Protein AF-A0A523I9T7-F1 (afdb_monomer)

Structure (mmCIF, N/CA/C/O backbone):
data_AF-A0A523I9T7-F1
#
_entry.id   AF-A0A523I9T7-F1
#
loop_
_atom_site.group_PDB
_atom_site.id
_atom_site.type_symbol
_atom_site.label_atom_id
_atom_site.label_alt_id
_atom_site.label_comp_id
_atom_site.label_asym_id
_atom_site.label_entity_id
_atom_site.label_seq_id
_atom_site.pdbx_PDB_ins_code
_atom_site.Cartn_x
_atom_site.Cartn_y
_atom_site.Cartn_z
_atom_site.occupancy
_atom_site.B_iso_or_equiv
_atom_site.auth_seq_id
_atom_site.auth_comp_id
_atom_site.auth_asym_id
_atom_site.auth_atom_id
_atom_site.pdbx_PDB_model_num
ATOM 1 N N . MET A 1 1 ? -16.812 8.645 29.467 1.00 47.16 1 MET A N 1
ATOM 2 C CA . MET A 1 1 ? -16.731 9.291 28.136 1.00 47.16 1 MET A CA 1
ATOM 3 C C . MET A 1 1 ? -15.313 9.585 27.583 1.00 47.16 1 MET A C 1
ATOM 5 O O . MET A 1 1 ? -15.260 10.213 26.535 1.00 47.16 1 MET A O 1
ATOM 9 N N . PRO A 1 2 ? -14.167 9.128 28.144 1.00 60.56 2 PRO A N 1
ATOM 10 C CA . PRO A 1 2 ? -12.878 9.244 27.435 1.00 60.56 2 PRO A CA 1
ATOM 11 C C . PRO A 1 2 ? -12.611 8.120 26.407 1.00 60.56 2 PRO A C 1
ATOM 13 O O . PRO A 1 2 ? -11.747 8.284 25.553 1.00 60.56 2 PRO A O 1
ATOM 16 N N . GLU A 1 3 ? -13.354 7.007 26.445 1.00 81.25 3 GLU A N 1
ATOM 17 C CA . GLU A 1 3 ? -13.041 5.805 25.648 1.00 81.25 3 GLU A CA 1
ATOM 18 C C . GLU A 1 3 ? -13.400 5.894 24.153 1.00 81.25 3 GLU A C 1
ATOM 20 O O . GLU A 1 3 ? -12.738 5.270 23.324 1.00 81.25 3 GLU A O 1
ATOM 25 N N . CYS A 1 4 ? -14.378 6.721 23.767 1.00 91.81 4 CYS A N 1
ATOM 26 C CA . CYS A 1 4 ? -14.765 6.864 22.356 1.00 91.81 4 CYS A CA 1
ATOM 27 C C . CYS A 1 4 ? -13.641 7.478 21.507 1.00 91.81 4 CYS A C 1
ATOM 29 O O . CYS A 1 4 ? -13.496 7.162 20.328 1.00 91.81 4 CYS A O 1
ATOM 31 N N . LYS A 1 5 ? -12.807 8.338 22.106 1.00 90.12 5 LYS A N 1
ATOM 32 C CA . LYS A 1 5 ? -11.667 8.939 21.407 1.00 90.12 5 LYS A CA 1
ATOM 33 C C . LYS A 1 5 ? -10.583 7.899 21.118 1.00 90.12 5 LYS A C 1
ATOM 35 O O . LYS A 1 5 ? -10.104 7.821 19.993 1.00 90.12 5 LYS A O 1
ATOM 40 N N . SER A 1 6 ? -10.251 7.059 22.101 1.00 89.56 6 SER A N 1
ATOM 41 C CA . SER A 1 6 ? -9.318 5.942 21.892 1.00 89.56 6 SER A CA 1
ATOM 42 C C . SER A 1 6 ? -9.856 4.916 20.894 1.00 89.56 6 SER A C 1
ATOM 44 O O . SER A 1 6 ? -9.086 4.348 20.121 1.00 89.56 6 SER A O 1
ATOM 46 N N . PHE A 1 7 ? -11.175 4.705 20.857 1.00 92.19 7 PHE A N 1
ATOM 47 C CA . PHE A 1 7 ? -11.809 3.862 19.846 1.00 92.19 7 PHE A CA 1
ATOM 48 C C . PHE A 1 7 ? -11.610 4.429 18.431 1.00 92.19 7 PHE A C 1
ATOM 50 O O . PHE A 1 7 ? -11.165 3.706 17.546 1.00 92.19 7 PHE A O 1
ATOM 57 N N . GLN A 1 8 ? -11.846 5.729 18.214 1.00 90.81 8 GLN A N 1
ATOM 58 C CA . GLN A 1 8 ? -11.655 6.366 16.900 1.00 90.81 8 GLN A CA 1
ATOM 59 C C . GLN A 1 8 ? -10.214 6.277 16.376 1.00 90.81 8 GLN A C 1
ATOM 61 O O . GLN A 1 8 ? -10.007 6.191 15.168 1.00 90.81 8 GLN A O 1
ATOM 66 N N . GLU A 1 9 ? -9.221 6.276 17.264 1.00 92.06 9 GLU A N 1
ATOM 67 C CA . GLU A 1 9 ? -7.812 6.122 16.885 1.00 92.06 9 GLU A CA 1
ATOM 68 C C . GLU A 1 9 ? -7.460 4.670 16.518 1.00 92.06 9 GLU A C 1
ATOM 70 O O . GLU A 1 9 ? -6.598 4.443 15.674 1.00 92.06 9 GLU A O 1
ATOM 75 N N . THR A 1 10 ? -8.141 3.684 17.111 1.00 94.00 10 THR A N 1
ATOM 76 C CA . THR A 1 10 ? -7.811 2.251 16.975 1.00 94.00 10 THR A CA 1
ATOM 77 C C . THR A 1 10 ? -8.741 1.476 16.038 1.00 94.00 10 THR A C 1
ATOM 79 O O . THR A 1 10 ? -8.441 0.337 15.673 1.00 94.00 10 THR A O 1
ATOM 82 N N . ILE A 1 11 ? -9.856 2.073 15.607 1.00 94.06 11 ILE A N 1
ATOM 83 C CA . ILE A 1 11 ? -10.878 1.397 14.801 1.00 94.06 11 ILE A CA 1
ATOM 84 C C . ILE A 1 11 ? -10.359 0.948 13.432 1.00 94.06 11 ILE A C 1
ATOM 86 O O . ILE A 1 11 ? -10.658 -0.161 13.005 1.00 94.06 11 ILE A O 1
ATOM 90 N N . PHE A 1 12 ? -9.538 1.749 12.750 1.00 94.88 12 PHE A N 1
ATOM 91 C CA . PHE A 1 12 ? -8.997 1.367 11.440 1.00 94.88 12 PHE A CA 1
ATOM 92 C C . PHE A 1 12 ? -8.039 0.177 11.554 1.00 94.88 12 PHE A C 1
ATOM 94 O O . PHE A 1 12 ? -8.189 -0.810 10.834 1.00 94.88 12 PHE A O 1
ATOM 101 N N . ASP A 1 13 ? -7.154 0.201 12.549 1.00 95.75 13 ASP A N 1
ATOM 102 C CA . ASP A 1 13 ? -6.252 -0.912 12.845 1.00 95.75 13 ASP A CA 1
ATOM 103 C C . ASP A 1 13 ? -7.018 -2.182 13.262 1.00 95.75 13 ASP A C 1
ATOM 105 O O . ASP A 1 13 ? -6.603 -3.302 12.946 1.00 95.75 13 ASP A O 1
ATOM 109 N N . TYR A 1 14 ? -8.158 -2.038 13.950 1.00 95.81 14 TYR A N 1
ATOM 110 C CA . TYR A 1 14 ? -9.067 -3.148 14.245 1.00 95.81 14 TYR A CA 1
ATOM 111 C C . TYR A 1 14 ? -9.666 -3.747 12.963 1.00 95.81 14 TYR A C 1
ATOM 113 O O . TYR A 1 14 ? -9.630 -4.966 12.775 1.00 95.81 14 TYR A O 1
ATOM 121 N N . ILE A 1 15 ? -10.167 -2.900 12.062 1.00 94.88 15 ILE A N 1
ATOM 122 C CA . ILE A 1 15 ? -10.808 -3.286 10.792 1.00 94.88 15 ILE A CA 1
ATOM 123 C C . ILE A 1 15 ? -9.831 -3.986 9.837 1.00 94.88 15 ILE A C 1
ATOM 125 O O . ILE A 1 15 ? -10.224 -4.926 9.126 1.00 94.88 15 ILE A O 1
ATOM 129 N N . ASP A 1 16 ? -8.574 -3.549 9.841 1.00 94.94 16 ASP A N 1
ATOM 130 C CA . ASP A 1 16 ? -7.484 -4.133 9.056 1.00 94.94 16 ASP A CA 1
ATOM 131 C C . ASP A 1 16 ? -6.843 -5.356 9.738 1.00 94.94 16 ASP A C 1
ATOM 133 O O . ASP A 1 16 ? -6.044 -6.068 9.128 1.00 94.94 16 ASP A O 1
ATOM 137 N N . GLY A 1 17 ? -7.232 -5.658 10.982 1.00 95.12 17 GLY A N 1
ATOM 138 C CA . GLY A 1 17 ? -6.745 -6.812 11.740 1.00 95.12 17 GLY A CA 1
ATOM 139 C C . GLY A 1 17 ? -5.330 -6.647 12.303 1.00 95.12 17 GLY A C 1
ATOM 140 O O . GLY A 1 17 ? -4.723 -7.643 12.706 1.00 95.12 17 GLY A O 1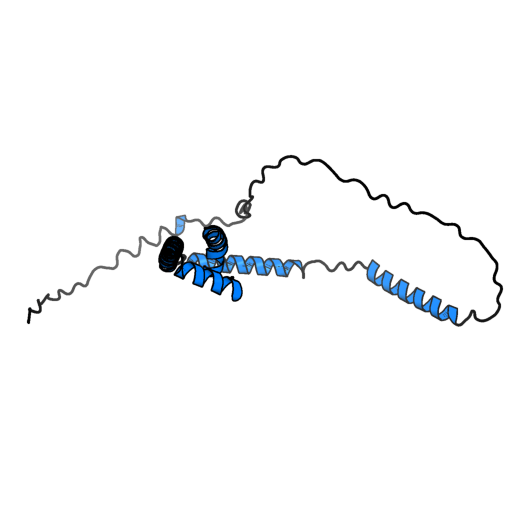
ATOM 141 N N . LEU A 1 18 ? -4.823 -5.414 12.355 1.00 96.50 18 LEU A N 1
ATOM 142 C CA . LEU A 1 18 ? -3.486 -5.046 12.833 1.00 96.50 18 LEU A CA 1
ATOM 143 C C . LEU A 1 18 ? -3.409 -4.932 14.365 1.00 96.50 18 LEU A C 1
ATOM 145 O O . LEU A 1 18 ? -2.320 -4.981 14.935 1.00 96.50 18 LEU A O 1
ATOM 149 N N . LEU A 1 19 ? -4.556 -4.834 15.046 1.00 94.81 19 LEU A N 1
ATOM 150 C CA . LEU A 1 19 ? -4.609 -4.719 16.505 1.00 94.81 19 LEU A CA 1
ATOM 151 C C . LEU A 1 19 ? -4.182 -6.024 17.219 1.00 94.81 19 LEU A C 1
ATOM 153 O O . LEU A 1 19 ? -4.687 -7.106 16.867 1.00 94.81 19 LEU A O 1
ATOM 157 N N . PRO A 1 20 ? -3.335 -5.947 18.271 1.00 94.56 20 PRO A N 1
ATOM 158 C CA . PRO A 1 20 ? -3.003 -7.090 19.119 1.00 94.56 20 PRO A CA 1
ATOM 159 C C . PRO A 1 20 ? -4.233 -7.610 19.876 1.00 94.56 20 PRO A C 1
ATOM 161 O O . PRO A 1 20 ? -5.206 -6.892 20.103 1.00 94.56 20 PRO A O 1
ATOM 164 N N . THR A 1 21 ? -4.191 -8.874 20.299 1.00 92.00 21 THR A N 1
ATOM 165 C CA . THR A 1 21 ? -5.347 -9.586 20.879 1.00 92.00 21 THR A CA 1
ATOM 166 C C . THR A 1 21 ? -5.939 -8.923 22.123 1.00 92.00 21 THR A C 1
ATOM 168 O O . THR A 1 21 ? -7.150 -8.993 22.303 1.00 92.00 21 THR A O 1
ATOM 171 N N . GLY A 1 22 ? -5.117 -8.282 22.963 1.00 90.31 22 GLY A N 1
ATOM 172 C CA . GLY A 1 22 ? -5.576 -7.529 24.137 1.00 90.31 22 GLY A CA 1
ATOM 173 C C . GLY A 1 22 ? -6.437 -6.331 23.741 1.00 90.31 22 GLY A C 1
ATOM 174 O O . GLY A 1 22 ? -7.627 -6.316 24.028 1.00 90.31 22 GLY A O 1
ATOM 175 N N . ALA A 1 23 ? -5.865 -5.411 22.961 1.00 90.31 23 ALA A N 1
ATOM 176 C CA . ALA A 1 23 ? -6.560 -4.219 22.473 1.00 90.31 23 ALA A CA 1
ATOM 177 C C . ALA A 1 23 ? -7.818 -4.559 21.656 1.00 90.31 23 ALA A C 1
ATOM 179 O O . ALA A 1 23 ? -8.810 -3.837 21.680 1.00 90.31 23 ALA A O 1
ATOM 180 N N . ARG A 1 24 ? -7.810 -5.697 20.950 1.00 93.44 24 ARG A N 1
ATOM 181 C CA . ARG A 1 24 ? -8.969 -6.171 20.187 1.00 93.44 24 ARG A CA 1
ATOM 182 C C . ARG A 1 24 ? -10.176 -6.463 21.086 1.00 93.44 24 ARG A C 1
ATOM 184 O O . ARG A 1 24 ? -11.299 -6.181 20.684 1.00 93.44 24 ARG A O 1
ATOM 191 N N . LYS A 1 25 ? -9.956 -7.008 22.288 1.00 93.38 25 LYS A N 1
ATOM 192 C CA . LYS A 1 25 ? -11.033 -7.255 23.262 1.00 93.38 25 LYS A CA 1
ATOM 193 C C . LYS A 1 25 ? -11.613 -5.952 23.797 1.00 93.38 25 LYS A C 1
ATOM 195 O O . LYS A 1 25 ? -12.826 -5.867 23.939 1.00 93.38 25 LYS A O 1
ATOM 200 N N . ASP A 1 26 ? -10.765 -4.958 24.039 1.00 92.38 26 ASP A N 1
ATOM 201 C CA . ASP A 1 26 ? -11.198 -3.649 24.532 1.00 92.38 26 ASP A CA 1
ATOM 202 C C . ASP A 1 26 ? -12.095 -2.946 23.502 1.00 92.38 26 ASP A C 1
ATOM 204 O O . ASP A 1 26 ? -13.154 -2.433 23.852 1.00 92.38 26 ASP A O 1
ATOM 208 N N . VAL A 1 27 ? -11.735 -3.016 22.213 1.00 93.94 27 VAL A N 1
ATOM 209 C CA . VAL A 1 27 ? -12.566 -2.494 21.113 1.00 93.94 27 VAL A CA 1
ATOM 210 C C . VAL A 1 27 ? -13.906 -3.227 21.015 1.00 93.94 27 VAL A C 1
ATOM 212 O O . VAL A 1 27 ? -14.939 -2.576 20.900 1.00 93.94 27 VAL A O 1
ATOM 215 N N . VAL A 1 28 ? -13.915 -4.564 21.085 1.00 93.81 28 VAL A N 1
ATOM 216 C CA . VAL A 1 28 ? -15.163 -5.354 21.041 1.00 93.81 28 VAL A CA 1
ATOM 217 C C . VAL A 1 28 ? -16.074 -5.004 22.213 1.00 93.81 28 VAL A C 1
ATOM 219 O O . VAL A 1 28 ? -17.255 -4.745 22.010 1.00 93.81 28 VAL A O 1
ATOM 222 N N . LYS A 1 29 ? -15.518 -4.922 23.423 1.00 93.69 29 LYS A N 1
ATOM 223 C CA . LYS A 1 29 ? -16.270 -4.521 24.612 1.00 93.69 29 LYS A CA 1
ATOM 224 C C . LYS A 1 29 ? -16.856 -3.113 24.454 1.00 93.69 29 LYS A C 1
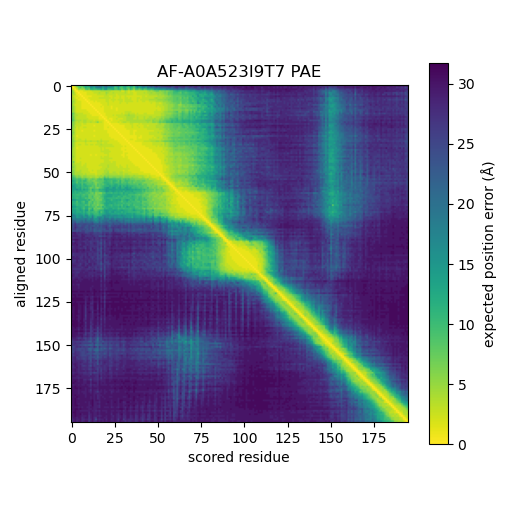ATOM 226 O O . LYS A 1 29 ? -18.019 -2.894 24.769 1.00 93.69 29 LYS A O 1
ATOM 231 N N . HIS A 1 30 ? -16.083 -2.173 23.912 1.00 93.75 30 HIS A N 1
ATOM 232 C CA . HIS A 1 30 ? -16.567 -0.816 23.667 1.00 93.75 30 HIS A CA 1
ATOM 233 C C . HIS A 1 30 ? -17.705 -0.768 22.634 1.00 93.75 30 HIS A C 1
ATOM 235 O O . HIS A 1 30 ? -18.649 -0.004 22.808 1.00 93.75 30 HIS A O 1
ATOM 241 N N . LEU A 1 31 ? -17.643 -1.594 21.583 1.00 94.38 31 LEU A N 1
ATOM 242 C CA . LEU A 1 31 ? -18.719 -1.718 20.591 1.00 94.38 31 LEU A CA 1
ATOM 243 C C . LEU A 1 31 ? -20.023 -2.254 21.204 1.00 94.38 31 LEU A C 1
ATOM 245 O O . LEU A 1 31 ? -21.098 -1.841 20.782 1.00 94.38 31 LEU A O 1
ATOM 249 N N . GLU A 1 32 ? -19.939 -3.139 22.201 1.00 94.44 32 GLU A N 1
ATOM 250 C CA . GLU A 1 32 ? -21.111 -3.656 22.926 1.00 94.44 32 GLU A CA 1
ATOM 251 C C . GLU A 1 32 ? -21.715 -2.618 23.888 1.00 94.44 32 GLU A C 1
ATOM 253 O O . GLU A 1 32 ? -22.927 -2.599 24.102 1.00 94.44 32 GLU A O 1
ATOM 258 N N . GLU A 1 33 ? -20.884 -1.748 24.468 1.00 94.44 33 GLU A N 1
ATOM 259 C CA . GLU A 1 33 ? -21.301 -0.764 25.477 1.00 94.44 33 GLU A CA 1
ATOM 260 C C . GLU A 1 33 ? -21.712 0.597 24.882 1.00 94.44 33 GLU A C 1
ATOM 262 O O . GLU A 1 33 ? -22.502 1.320 25.495 1.00 94.44 33 GLU A O 1
ATOM 267 N N . CYS A 1 34 ? -21.189 0.971 23.708 1.00 95.38 34 CYS A N 1
ATOM 268 C CA . CYS A 1 34 ? -21.385 2.290 23.105 1.00 95.38 34 CYS A CA 1
ATOM 269 C C . CYS A 1 34 ? -22.103 2.211 21.740 1.00 95.38 34 CYS A C 1
ATOM 271 O O . CYS A 1 34 ? -21.461 1.912 20.727 1.00 95.38 34 CYS A O 1
ATOM 273 N N . PRO A 1 35 ? -23.407 2.554 21.670 1.00 94.56 35 PRO A N 1
ATOM 274 C CA . PRO A 1 35 ? -24.174 2.482 20.424 1.00 94.56 35 PRO A CA 1
ATOM 275 C C . PRO A 1 35 ? -23.647 3.438 19.343 1.00 94.56 35 PRO A C 1
ATOM 277 O O . PRO A 1 35 ? -23.567 3.047 18.183 1.00 94.56 35 PRO A O 1
ATOM 280 N N . ASP A 1 36 ? -23.197 4.639 19.718 1.00 94.19 36 ASP A N 1
ATOM 281 C CA . ASP A 1 36 ? -22.650 5.625 18.773 1.00 94.19 36 ASP A CA 1
ATOM 282 C C . ASP A 1 36 ? -21.399 5.087 18.052 1.00 94.19 36 ASP A C 1
ATOM 284 O O . ASP A 1 36 ? -21.214 5.273 16.850 1.00 94.19 36 ASP A O 1
ATOM 288 N N . CYS A 1 37 ? -20.525 4.383 18.780 1.00 95.19 37 CYS A N 1
ATOM 289 C CA . CYS A 1 37 ? -19.324 3.782 18.197 1.00 95.19 37 CYS A CA 1
ATOM 290 C C . CYS A 1 37 ? -19.652 2.542 17.354 1.00 95.19 37 CYS A C 1
ATOM 292 O O . CYS A 1 37 ? -18.984 2.305 16.342 1.00 95.19 37 CYS A O 1
ATOM 294 N N . SER A 1 38 ? -20.696 1.795 17.724 1.00 95.31 38 SER A N 1
ATOM 295 C CA . SER A 1 38 ? -21.232 0.701 16.907 1.00 95.31 38 SER A CA 1
ATOM 296 C C . SER A 1 38 ? -21.751 1.210 15.560 1.00 95.31 38 SER A C 1
ATOM 298 O O . SER A 1 38 ? -21.388 0.663 14.519 1.00 95.31 38 SER A O 1
ATOM 300 N N . GLU A 1 39 ? -22.505 2.312 15.548 1.00 96.12 39 GLU A N 1
ATOM 301 C CA . GLU A 1 39 ? -22.999 2.935 14.313 1.00 96.12 39 GLU A CA 1
ATOM 302 C C . GLU A 1 39 ? -21.845 3.388 13.400 1.00 96.12 39 GLU A C 1
ATOM 304 O O . GLU A 1 39 ? -21.851 3.140 12.192 1.00 96.12 39 GLU A O 1
ATOM 309 N N . ILE A 1 40 ? -20.800 4.005 13.966 1.00 94.62 40 ILE A N 1
ATOM 310 C CA . ILE A 1 40 ? -19.599 4.385 13.204 1.00 94.62 40 ILE A CA 1
ATOM 311 C C . ILE A 1 40 ? -18.943 3.150 12.573 1.00 94.62 40 ILE A C 1
ATOM 313 O O . ILE A 1 40 ? -18.579 3.178 11.396 1.00 94.62 40 ILE A O 1
ATOM 317 N N . TYR A 1 41 ? -18.799 2.062 13.330 1.00 96.25 41 TYR A N 1
ATOM 318 C CA . TYR A 1 41 ? -18.217 0.820 12.826 1.00 96.25 41 TYR A CA 1
ATOM 319 C C . TYR A 1 41 ? -19.036 0.216 11.676 1.00 96.25 41 TYR A C 1
ATOM 321 O O . TYR A 1 41 ? -18.461 -0.160 10.648 1.00 96.25 41 TYR A O 1
ATOM 329 N N . GLU A 1 42 ? -20.361 0.167 11.809 1.00 96.81 42 GLU A N 1
ATOM 330 C CA . GLU A 1 42 ? -21.257 -0.324 10.758 1.00 96.81 42 GLU A CA 1
ATOM 331 C C . GLU A 1 42 ? -21.154 0.520 9.483 1.00 96.81 42 GLU A C 1
ATOM 333 O O . GLU A 1 42 ? -20.994 -0.035 8.390 1.00 96.81 42 GLU A O 1
ATOM 338 N N . ASN A 1 43 ? -21.130 1.849 9.616 1.00 96.12 43 ASN A N 1
ATOM 339 C CA . ASN A 1 43 ? -20.946 2.770 8.494 1.00 96.12 43 ASN A CA 1
ATOM 340 C C . ASN A 1 43 ? -19.619 2.519 7.757 1.00 96.12 43 ASN A C 1
ATOM 342 O O . ASN A 1 43 ? -19.585 2.440 6.524 1.00 96.12 43 ASN A O 1
ATOM 346 N N . VAL A 1 44 ? -18.515 2.338 8.489 1.00 95.75 44 VAL A N 1
ATOM 347 C CA . VAL A 1 44 ? -17.211 2.035 7.874 1.00 95.75 44 VAL A CA 1
ATOM 348 C C . VAL A 1 44 ? -17.237 0.671 7.176 1.00 95.75 44 VAL A C 1
ATOM 350 O O . VAL A 1 44 ? -16.7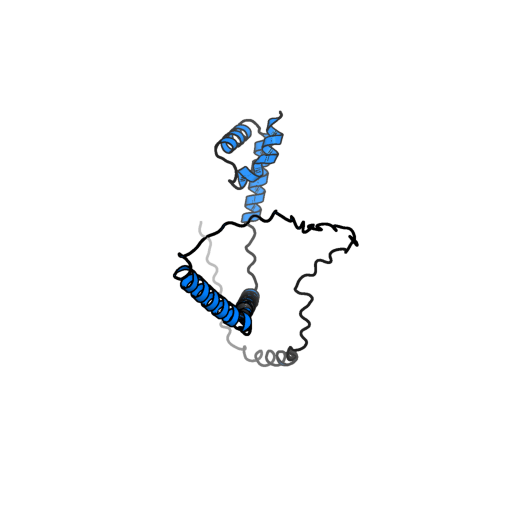12 0.537 6.065 1.00 95.75 44 VAL A O 1
ATOM 353 N N . MET A 1 45 ? -17.880 -0.339 7.768 1.00 96.44 45 MET A N 1
ATOM 354 C CA . MET A 1 45 ? -18.033 -1.654 7.136 1.00 96.44 45 MET A CA 1
ATOM 355 C C . MET A 1 45 ? -18.887 -1.606 5.871 1.00 96.44 45 MET A C 1
ATOM 357 O O . MET A 1 45 ? -18.548 -2.265 4.884 1.00 96.44 45 MET A O 1
ATOM 361 N N . GLN A 1 46 ? -19.939 -0.790 5.857 1.00 96.88 46 GLN A N 1
ATOM 362 C CA . GLN A 1 46 ? -20.765 -0.570 4.675 1.00 96.88 46 GLN A CA 1
ATOM 363 C C . GLN A 1 46 ? -19.950 0.055 3.539 1.00 96.88 46 GLN A C 1
ATOM 365 O O . GLN A 1 46 ? -19.972 -0.460 2.417 1.00 96.88 46 GLN A O 1
ATOM 370 N N . VAL A 1 47 ? -19.173 1.104 3.825 1.00 96.31 47 VAL A N 1
ATOM 371 C CA . VAL A 1 47 ? -18.273 1.722 2.835 1.00 96.31 47 VAL A CA 1
ATOM 372 C C . VAL A 1 47 ? -17.256 0.700 2.325 1.00 96.31 47 VAL A C 1
ATOM 374 O O . VAL A 1 47 ? -17.065 0.562 1.116 1.00 96.31 47 VAL A O 1
ATOM 377 N N . ARG A 1 48 ? -16.641 -0.084 3.217 1.00 95.44 48 ARG A N 1
ATOM 378 C CA . ARG A 1 48 ? -15.693 -1.143 2.836 1.00 95.44 48 ARG A CA 1
ATOM 379 C C . ARG A 1 48 ? -16.332 -2.170 1.903 1.00 95.44 48 ARG A C 1
ATOM 381 O O . ARG A 1 48 ? -15.701 -2.598 0.935 1.00 95.44 48 ARG A O 1
ATOM 388 N N . TRP A 1 49 ? -17.566 -2.574 2.184 1.00 95.69 49 TRP A N 1
ATOM 389 C CA . TRP A 1 49 ? -18.308 -3.515 1.352 1.00 95.69 49 TRP A CA 1
ATOM 390 C C . TRP A 1 49 ? -18.621 -2.927 -0.029 1.00 95.69 49 TRP A C 1
ATOM 392 O O . TRP A 1 49 ? -18.379 -3.583 -1.042 1.00 95.69 49 TRP A O 1
ATOM 402 N N . GLN A 1 50 ? -19.058 -1.666 -0.089 1.00 96.06 50 GLN A N 1
ATOM 403 C CA . GLN A 1 50 ? -19.291 -0.956 -1.351 1.00 96.06 50 GLN A CA 1
ATOM 404 C C . GLN A 1 50 ? -18.013 -0.854 -2.192 1.00 96.06 50 GLN A C 1
ATOM 406 O O . GLN A 1 50 ? -18.041 -1.132 -3.390 1.00 96.06 50 GLN A O 1
ATOM 411 N N . LEU A 1 51 ? -16.880 -0.527 -1.564 1.00 94.31 51 LEU A N 1
ATOM 412 C CA . LEU A 1 51 ? -15.581 -0.456 -2.239 1.00 94.31 51 LEU A CA 1
ATOM 413 C C . LEU A 1 51 ? -15.099 -1.828 -2.727 1.00 94.31 51 LEU A C 1
ATOM 415 O O . LEU A 1 51 ? -14.509 -1.921 -3.801 1.00 94.31 51 LEU A O 1
ATOM 419 N N . ARG A 1 52 ? -15.365 -2.903 -1.976 1.00 92.88 52 ARG A N 1
ATOM 420 C CA . ARG A 1 52 ? -15.038 -4.276 -2.398 1.00 92.88 52 ARG A CA 1
ATOM 421 C C . ARG A 1 52 ? -15.866 -4.754 -3.584 1.00 92.88 52 ARG A C 1
ATOM 423 O O . ARG A 1 52 ? -15.362 -5.533 -4.387 1.00 92.88 52 ARG A O 1
ATOM 430 N N . ASN A 1 53 ? -17.104 -4.287 -3.689 1.00 93.88 53 ASN A N 1
ATOM 431 C CA . ASN A 1 53 ? -18.010 -4.642 -4.777 1.00 93.88 53 ASN A CA 1
ATOM 432 C C . ASN A 1 53 ? -17.845 -3.753 -6.012 1.00 93.88 53 ASN A C 1
ATOM 434 O O . ASN A 1 53 ? -18.587 -3.904 -6.984 1.00 93.88 53 ASN A O 1
ATOM 438 N N . LEU A 1 54 ? -16.887 -2.827 -5.998 1.00 94.19 54 LEU A N 1
ATOM 439 C CA . LEU A 1 54 ? -16.598 -2.023 -7.168 1.00 94.19 54 LEU A CA 1
ATOM 440 C C . LEU A 1 54 ? -16.067 -2.928 -8.286 1.00 94.19 54 LEU A C 1
ATOM 442 O O . LEU A 1 54 ? -15.175 -3.752 -8.073 1.00 94.19 54 LEU A O 1
ATOM 446 N N . ASN A 1 55 ? -16.634 -2.780 -9.485 1.00 88.69 55 ASN A N 1
ATOM 447 C CA . ASN A 1 55 ? -16.252 -3.595 -10.632 1.00 88.69 55 ASN A CA 1
ATOM 448 C C . ASN A 1 55 ? -14.742 -3.511 -10.863 1.00 88.69 55 ASN A C 1
ATOM 450 O O . ASN A 1 55 ? -14.180 -2.424 -11.010 1.00 88.69 55 ASN A O 1
ATOM 454 N N . SER A 1 56 ? -14.094 -4.675 -10.935 1.00 85.62 56 SER A N 1
ATOM 455 C CA . SER A 1 56 ? -12.690 -4.754 -11.316 1.00 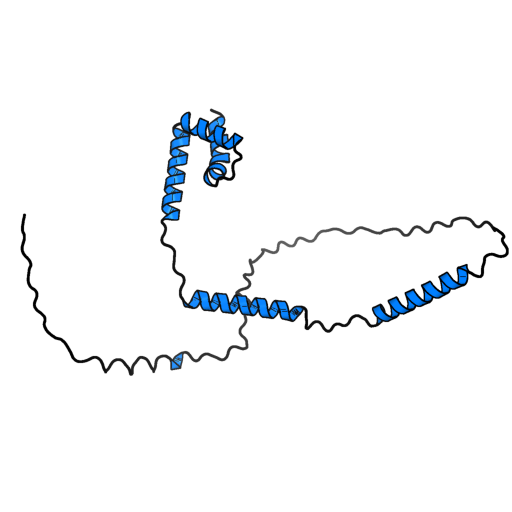85.62 56 SER A CA 1
ATOM 456 C C . SER A 1 56 ? -12.535 -4.176 -12.721 1.00 85.62 56 SER A C 1
ATOM 458 O O . SER A 1 56 ? -13.072 -4.710 -13.696 1.00 85.62 56 SER A O 1
ATOM 460 N N . ILE A 1 57 ? -11.830 -3.050 -12.819 1.00 87.62 57 ILE A N 1
ATOM 461 C CA . ILE A 1 57 ? -11.540 -2.410 -14.097 1.00 87.62 57 ILE A CA 1
ATOM 462 C C . ILE A 1 57 ? -10.578 -3.327 -14.847 1.00 87.62 57 ILE A C 1
ATOM 464 O O . ILE A 1 57 ? -9.406 -3.457 -14.489 1.00 87.62 57 ILE A O 1
ATOM 468 N N . LYS A 1 58 ? -11.079 -3.975 -15.901 1.00 87.56 58 LYS A N 1
ATOM 469 C CA . LYS A 1 58 ? -10.227 -4.714 -16.829 1.00 87.56 58 LYS A CA 1
ATOM 470 C C . LYS A 1 58 ? -9.392 -3.708 -17.611 1.00 87.56 58 LYS A C 1
ATOM 472 O O . LYS A 1 58 ? -9.927 -2.846 -18.303 1.00 87.56 58 LYS A O 1
ATOM 477 N N . VAL A 1 59 ? -8.076 -3.822 -17.488 1.00 88.69 59 VAL A N 1
ATOM 478 C CA . VAL A 1 59 ? -7.139 -3.085 -18.338 1.00 88.69 59 VAL A CA 1
ATOM 479 C C . VAL A 1 59 ? -7.288 -3.532 -19.796 1.00 88.69 59 VAL A C 1
ATOM 481 O O . VAL A 1 59 ? -7.673 -4.670 -20.068 1.00 88.69 59 VAL A O 1
ATOM 484 N N . SER A 1 60 ? -6.975 -2.634 -20.735 1.00 90.56 60 SER A N 1
ATOM 485 C CA . SER A 1 60 ? -6.874 -2.979 -22.160 1.00 90.56 60 SER A CA 1
ATOM 486 C C . SER A 1 60 ? -5.896 -4.153 -22.359 1.00 90.56 60 SER A C 1
ATOM 488 O O . SER A 1 60 ? -4.861 -4.184 -21.683 1.00 90.56 60 SER A O 1
ATOM 490 N N . PRO A 1 61 ? -6.163 -5.090 -23.291 1.00 83.62 61 PRO A N 1
ATOM 491 C CA . PRO A 1 61 ? -5.232 -6.180 -23.605 1.00 83.62 61 PRO A CA 1
ATOM 492 C C . PRO A 1 61 ? -3.842 -5.669 -24.030 1.00 83.62 61 PRO A C 1
ATOM 494 O O . PRO A 1 61 ? -2.825 -6.316 -23.770 1.00 83.62 61 PRO A O 1
ATOM 497 N N . ASP A 1 62 ? -3.773 -4.465 -24.600 1.00 91.81 62 ASP A N 1
ATOM 498 C CA . ASP A 1 62 ? -2.512 -3.855 -25.022 1.00 91.81 62 ASP A CA 1
ATOM 499 C C . ASP A 1 62 ? -1.685 -3.357 -23.834 1.00 91.81 62 ASP A C 1
ATOM 501 O O . ASP A 1 62 ? -0.453 -3.370 -23.884 1.00 91.81 62 ASP A O 1
ATOM 505 N N . PHE A 1 63 ? -2.334 -2.965 -22.732 1.00 93.56 63 PHE A N 1
ATOM 506 C CA . PHE A 1 63 ? -1.644 -2.449 -21.549 1.00 93.56 63 PHE A CA 1
ATOM 507 C C . PHE A 1 63 ? -0.715 -3.500 -20.944 1.00 93.56 63 PHE A C 1
ATOM 509 O O . PHE A 1 63 ? 0.431 -3.197 -20.613 1.00 93.56 63 PHE A O 1
ATOM 516 N N . GLU A 1 64 ? -1.178 -4.747 -20.842 1.00 91.00 64 GLU A N 1
ATOM 517 C CA . GLU A 1 64 ? -0.364 -5.833 -20.301 1.00 91.00 64 GLU A CA 1
ATOM 518 C C . GLU A 1 64 ? 0.862 -6.104 -21.186 1.00 91.00 64 GLU A C 1
ATOM 520 O O . GLU A 1 64 ? 1.969 -6.315 -20.683 1.00 91.00 64 GLU A O 1
ATOM 525 N N . THR A 1 65 ? 0.690 -6.023 -22.506 1.00 92.44 65 THR A N 1
ATOM 526 C CA . THR A 1 65 ? 1.772 -6.192 -23.483 1.00 92.44 65 THR A CA 1
ATOM 527 C C . THR A 1 65 ? 2.803 -5.070 -23.381 1.00 92.44 65 THR A C 1
ATOM 529 O O . THR A 1 65 ? 4.008 -5.342 -23.321 1.00 92.44 65 THR A O 1
ATOM 532 N N . VAL A 1 66 ? 2.356 -3.815 -23.292 1.00 94.75 66 VAL A N 1
ATOM 533 C CA . VAL A 1 66 ? 3.235 -2.649 -23.109 1.00 94.75 66 VAL A CA 1
ATOM 534 C C . VAL A 1 66 ? 3.979 -2.740 -21.774 1.00 94.75 66 VAL A C 1
ATOM 536 O O . VAL A 1 66 ? 5.196 -2.541 -21.727 1.00 94.75 66 VAL A O 1
ATOM 539 N N . LEU A 1 67 ? 3.278 -3.106 -20.698 1.00 94.75 67 LEU A N 1
ATOM 540 C CA . LEU A 1 67 ? 3.854 -3.241 -19.362 1.00 94.75 67 LEU A CA 1
ATOM 541 C C . LEU A 1 67 ? 4.915 -4.347 -19.315 1.00 94.75 67 LEU A C 1
ATOM 543 O O . LEU A 1 67 ? 6.036 -4.103 -18.863 1.00 94.75 67 LEU A O 1
ATOM 547 N N . ARG A 1 68 ? 4.600 -5.545 -19.824 1.00 92.38 68 ARG A N 1
ATOM 548 C CA . ARG A 1 68 ? 5.547 -6.671 -19.885 1.00 92.38 68 ARG A CA 1
ATOM 549 C C . ARG A 1 68 ? 6.772 -6.326 -20.723 1.00 92.38 68 ARG A C 1
ATOM 551 O O . ARG A 1 68 ? 7.897 -6.569 -20.281 1.00 92.38 68 ARG A O 1
ATOM 558 N N . THR A 1 69 ? 6.565 -5.714 -21.889 1.00 93.81 69 THR A N 1
ATOM 559 C CA . THR A 1 69 ? 7.655 -5.266 -22.765 1.00 93.81 69 THR A CA 1
ATOM 560 C C . THR A 1 69 ? 8.575 -4.301 -22.019 1.00 93.81 69 THR A C 1
ATOM 562 O O . THR A 1 69 ? 9.786 -4.525 -21.969 1.00 93.81 69 THR A O 1
ATOM 565 N N . ARG A 1 70 ? 8.019 -3.292 -21.339 1.00 92.50 70 ARG A N 1
ATOM 566 C CA . ARG A 1 70 ? 8.808 -2.320 -20.569 1.00 92.50 70 ARG A CA 1
ATOM 567 C C . ARG A 1 70 ? 9.580 -2.963 -19.412 1.00 92.50 70 ARG A C 1
ATOM 569 O O . ARG A 1 70 ? 10.784 -2.731 -19.307 1.00 92.50 70 ARG A O 1
ATOM 576 N N . ILE A 1 71 ? 8.935 -3.805 -18.601 1.00 94.06 71 ILE A N 1
ATOM 577 C CA . ILE A 1 71 ? 9.591 -4.518 -17.488 1.00 94.06 71 ILE A CA 1
ATOM 578 C C . ILE A 1 71 ? 10.742 -5.393 -18.008 1.00 94.06 71 ILE A C 1
ATOM 580 O O . ILE A 1 71 ? 11.814 -5.446 -17.401 1.00 94.06 71 ILE A O 1
ATOM 584 N N . SER A 1 72 ? 10.542 -6.081 -19.137 1.00 92.75 72 SER A N 1
ATOM 585 C CA . SER A 1 72 ? 11.580 -6.925 -19.738 1.00 92.75 72 SER A CA 1
ATOM 586 C C . SER A 1 72 ? 12.777 -6.107 -20.231 1.00 92.75 72 SER A C 1
ATOM 588 O O . SER A 1 72 ? 13.925 -6.483 -19.983 1.00 92.75 72 SER A O 1
ATOM 590 N N . MET A 1 73 ? 12.518 -4.949 -20.845 1.00 89.50 73 MET A N 1
ATOM 591 C CA . MET A 1 73 ? 13.553 -4.056 -21.351 1.00 89.50 73 MET A CA 1
ATOM 592 C C . MET A 1 73 ? 14.395 -3.499 -20.202 1.00 89.50 73 MET A C 1
ATOM 594 O O . MET A 1 73 ? 15.620 -3.597 -20.242 1.00 89.50 73 MET A O 1
ATOM 598 N N . GLU A 1 74 ? 13.761 -3.018 -19.134 1.00 88.19 74 GLU A N 1
ATOM 599 C CA . GLU A 1 74 ? 14.456 -2.507 -17.949 1.00 88.19 74 GLU A CA 1
ATOM 600 C C . GLU A 1 74 ? 15.301 -3.590 -17.257 1.00 88.19 74 GLU A C 1
ATOM 602 O O . GLU A 1 74 ? 16.477 -3.367 -16.956 1.00 88.19 74 GLU A O 1
ATOM 607 N N . ARG A 1 75 ? 14.759 -4.809 -17.101 1.00 86.00 75 ARG A N 1
ATOM 608 C CA . ARG A 1 75 ? 15.514 -5.960 -16.570 1.00 86.00 75 ARG A CA 1
ATOM 609 C C . ARG A 1 75 ? 16.702 -6.351 -17.451 1.00 86.00 75 ARG A C 1
ATOM 611 O O . ARG A 1 75 ? 17.726 -6.795 -16.933 1.00 86.00 75 ARG A O 1
ATOM 618 N N . SER A 1 76 ? 16.577 -6.223 -18.772 1.00 83.25 76 SER A N 1
ATOM 619 C CA . SER A 1 76 ? 17.669 -6.537 -19.702 1.00 83.25 76 SER A CA 1
ATOM 620 C C . SER A 1 76 ? 18.799 -5.501 -19.634 1.00 83.25 76 SER A C 1
ATOM 622 O O . SER A 1 76 ? 19.978 -5.861 -19.662 1.00 83.25 76 SER A O 1
ATOM 624 N N . LEU A 1 77 ? 18.452 -4.222 -19.465 1.00 79.31 77 LEU A N 1
ATOM 625 C CA . LEU A 1 77 ? 19.411 -3.126 -19.353 1.00 79.31 77 LEU A CA 1
ATOM 626 C C . LEU A 1 77 ? 20.145 -3.155 -18.009 1.00 79.31 77 LEU A C 1
ATOM 628 O O . LEU A 1 77 ? 21.360 -2.947 -17.977 1.00 79.31 77 LEU A O 1
ATOM 632 N N . SER A 1 78 ? 19.454 -3.494 -16.916 1.00 74.50 78 SER A N 1
ATOM 633 C CA . SER A 1 78 ? 20.081 -3.586 -15.592 1.00 74.50 78 SER A CA 1
ATOM 634 C C . SER A 1 78 ? 21.121 -4.709 -15.507 1.00 74.50 78 SER A C 1
ATOM 636 O O . SER A 1 78 ? 22.185 -4.513 -14.919 1.00 74.50 78 SER A O 1
ATOM 638 N N . ARG A 1 79 ? 20.901 -5.853 -16.174 1.00 65.81 79 ARG A N 1
ATOM 639 C CA . ARG A 1 79 ? 21.911 -6.931 -16.252 1.00 65.81 79 ARG A CA 1
ATOM 640 C C . ARG A 1 79 ? 23.124 -6.556 -17.098 1.00 65.81 79 ARG A C 1
ATOM 642 O O . ARG A 1 79 ? 24.231 -7.015 -16.820 1.00 65.81 79 ARG A O 1
ATOM 649 N N . ARG A 1 80 ? 22.946 -5.705 -18.110 1.00 61.72 80 ARG A N 1
ATOM 650 C CA . ARG A 1 80 ? 24.037 -5.298 -19.007 1.00 61.72 80 ARG A CA 1
ATOM 651 C C . ARG A 1 80 ? 25.042 -4.353 -18.333 1.00 61.72 80 ARG A C 1
ATOM 653 O O . ARG A 1 80 ? 26.190 -4.293 -18.764 1.00 61.72 80 ARG A O 1
ATOM 660 N N . GLY A 1 81 ? 24.652 -3.679 -17.246 1.00 58.25 81 GLY A N 1
ATOM 661 C CA . GLY A 1 81 ? 25.510 -2.751 -16.497 1.00 58.25 81 GLY A CA 1
ATOM 662 C C . GLY A 1 81 ? 26.622 -3.400 -15.660 1.00 58.25 81 GLY A C 1
ATOM 663 O O . GLY A 1 81 ? 27.593 -2.720 -15.333 1.00 58.25 81 GLY A O 1
ATOM 664 N N . PHE A 1 82 ? 26.522 -4.696 -15.334 1.00 57.38 82 PHE A N 1
ATOM 665 C CA . PHE A 1 82 ? 27.527 -5.375 -14.501 1.00 57.38 82 PHE A CA 1
ATOM 666 C C . PHE A 1 82 ? 28.578 -6.144 -15.318 1.00 57.38 82 PHE A C 1
ATOM 668 O O . PHE A 1 82 ? 29.741 -6.162 -14.930 1.00 57.38 82 PHE A O 1
ATOM 675 N N . LEU A 1 83 ? 28.206 -6.717 -16.472 1.00 59.16 83 LEU A N 1
ATOM 676 C CA . LEU A 1 83 ? 29.126 -7.504 -17.314 1.00 59.16 83 LEU A CA 1
ATOM 677 C C . LEU A 1 83 ? 29.892 -6.683 -18.36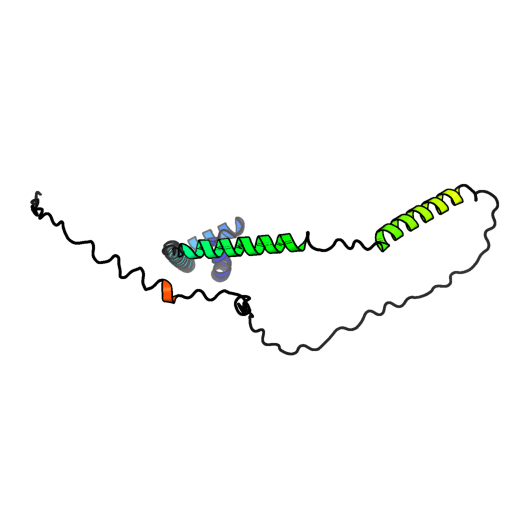6 1.00 59.16 83 LEU A C 1
ATOM 679 O O . LEU A 1 83 ? 30.960 -7.108 -18.790 1.00 59.16 83 LEU A O 1
ATOM 683 N N . ASN A 1 84 ? 29.393 -5.506 -18.763 1.00 56.75 84 ASN A N 1
ATOM 684 C CA . ASN A 1 84 ? 30.088 -4.621 -19.710 1.00 56.75 84 ASN A CA 1
ATOM 685 C C . ASN A 1 84 ? 30.870 -3.488 -19.035 1.00 56.75 84 ASN A C 1
ATOM 687 O O . ASN A 1 84 ? 31.372 -2.597 -19.723 1.00 56.75 84 ASN A O 1
ATOM 691 N N . ARG A 1 85 ? 31.023 -3.504 -17.703 1.00 59.06 85 ARG A N 1
ATOM 692 C CA . ARG A 1 85 ? 32.102 -2.724 -17.098 1.00 59.06 85 ARG A CA 1
ATOM 693 C C . ARG A 1 85 ? 33.398 -3.400 -17.533 1.00 59.06 85 ARG A C 1
ATOM 695 O O . ARG A 1 85 ? 33.598 -4.548 -17.140 1.00 59.06 85 ARG A O 1
ATOM 702 N N . PRO A 1 86 ? 34.263 -2.751 -18.340 1.00 64.00 86 PRO A N 1
ATOM 703 C CA . PRO A 1 86 ? 35.575 -3.315 -18.593 1.00 64.00 86 PRO A CA 1
ATOM 704 C C . PRO A 1 86 ? 36.186 -3.527 -17.216 1.00 64.00 86 PRO A C 1
ATOM 706 O O . PRO A 1 86 ? 36.302 -2.572 -16.443 1.00 64.00 86 PRO A O 1
ATOM 709 N N . ILE A 1 87 ? 36.478 -4.782 -16.883 1.00 62.16 87 ILE A N 1
ATOM 710 C CA . ILE A 1 87 ? 37.162 -5.171 -15.658 1.00 62.16 87 ILE A CA 1
ATOM 711 C C . ILE A 1 87 ? 38.587 -4.629 -15.802 1.00 62.16 87 ILE A C 1
ATOM 713 O O . ILE A 1 87 ? 39.543 -5.343 -16.071 1.00 62.16 87 ILE A O 1
ATOM 717 N N . LYS A 1 88 ? 38.730 -3.311 -15.664 1.00 60.53 88 LYS A N 1
ATOM 718 C CA . LYS A 1 88 ? 39.977 -2.639 -15.349 1.00 60.53 88 LYS A CA 1
ATOM 719 C C . LYS A 1 88 ? 40.176 -2.870 -13.859 1.00 60.53 88 LYS A C 1
ATOM 721 O O . LYS A 1 88 ? 40.154 -1.917 -13.087 1.00 60.53 88 LYS A O 1
ATOM 726 N N . ILE A 1 89 ? 40.289 -4.134 -13.434 1.00 61.03 89 ILE A N 1
ATOM 727 C CA . ILE A 1 89 ? 40.985 -4.391 -12.177 1.00 61.03 89 ILE A CA 1
ATOM 728 C C . ILE A 1 89 ? 42.346 -3.746 -12.418 1.00 61.03 89 ILE A C 1
ATOM 730 O O . ILE A 1 89 ? 43.037 -4.143 -13.363 1.00 61.03 89 ILE A O 1
ATOM 734 N N . PRO A 1 90 ? 42.661 -2.654 -11.705 1.00 65.88 90 PRO A N 1
ATOM 735 C CA . PRO A 1 90 ? 43.855 -1.897 -11.993 1.00 65.88 90 PRO A CA 1
ATOM 736 C C . PRO A 1 90 ? 45.014 -2.864 -11.809 1.00 65.88 90 PRO A C 1
ATOM 738 O O . PRO A 1 90 ? 45.121 -3.488 -10.757 1.00 65.88 90 PRO A O 1
ATOM 741 N N . VAL A 1 91 ? 45.867 -3.003 -12.823 1.00 72.62 91 VAL A N 1
ATOM 742 C CA . VAL A 1 91 ? 47.099 -3.810 -12.761 1.00 72.62 91 VAL A CA 1
ATOM 743 C C . VAL A 1 91 ? 47.870 -3.527 -11.457 1.00 72.62 91 VAL A C 1
ATOM 745 O O . VAL A 1 91 ? 48.448 -4.436 -10.871 1.00 72.62 91 VAL A O 1
ATOM 748 N N . TYR A 1 92 ? 47.733 -2.306 -10.930 1.00 76.06 92 TYR A N 1
ATOM 749 C CA . TYR A 1 92 ? 48.203 -1.855 -9.621 1.00 76.06 92 TYR A CA 1
ATOM 750 C C . TYR A 1 92 ? 47.791 -2.734 -8.420 1.00 76.06 92 TYR A C 1
ATOM 752 O O . TYR A 1 92 ? 48.580 -2.888 -7.491 1.00 76.06 92 TYR A O 1
ATOM 760 N N . ALA A 1 93 ? 46.597 -3.338 -8.414 1.00 80.56 93 ALA A N 1
ATOM 761 C CA . ALA A 1 93 ? 46.147 -4.221 -7.334 1.00 80.56 93 ALA A CA 1
ATOM 762 C C . ALA A 1 93 ? 46.881 -5.572 -7.358 1.00 80.56 93 ALA A C 1
ATOM 764 O O . ALA A 1 93 ? 47.310 -6.062 -6.315 1.00 80.56 93 ALA A O 1
ATOM 765 N N . ALA A 1 94 ? 47.084 -6.145 -8.550 1.00 81.88 94 ALA A N 1
ATOM 766 C CA . ALA A 1 94 ? 47.834 -7.390 -8.712 1.00 81.88 94 ALA A CA 1
ATOM 767 C C . ALA A 1 94 ? 49.323 -7.191 -8.388 1.00 81.88 94 ALA A C 1
ATOM 769 O O . ALA A 1 94 ? 49.913 -7.994 -7.665 1.00 81.88 94 ALA A O 1
ATOM 770 N N . THR A 1 95 ? 49.919 -6.084 -8.847 1.00 84.44 95 THR A N 1
ATOM 771 C CA . THR A 1 95 ? 51.306 -5.741 -8.499 1.00 84.44 95 THR A CA 1
ATOM 772 C C . THR A 1 95 ? 51.458 -5.447 -7.009 1.00 84.44 95 THR A C 1
ATOM 774 O O . THR A 1 95 ? 52.447 -5.860 -6.411 1.00 84.44 95 THR A O 1
ATOM 777 N N . GLY A 1 96 ? 50.474 -4.783 -6.391 1.00 90.00 96 GLY A N 1
ATOM 778 C CA . GLY A 1 96 ? 50.460 -4.516 -4.953 1.00 90.00 96 GLY A CA 1
ATOM 779 C C . GLY A 1 96 ? 50.425 -5.799 -4.121 1.00 90.00 96 GLY A C 1
ATOM 780 O O . GLY A 1 96 ? 51.224 -5.947 -3.201 1.00 90.00 96 GLY A O 1
ATOM 781 N N . ALA A 1 97 ? 49.570 -6.761 -4.483 1.00 92.12 97 ALA A N 1
ATOM 782 C CA . ALA A 1 97 ? 49.496 -8.052 -3.798 1.00 92.12 97 ALA A CA 1
ATOM 783 C C . ALA A 1 97 ? 50.804 -8.856 -3.918 1.00 92.12 97 ALA A C 1
ATOM 785 O O . ALA A 1 97 ? 51.276 -9.413 -2.928 1.00 92.12 97 ALA A O 1
ATOM 786 N N . LEU A 1 98 ? 51.427 -8.870 -5.104 1.00 93.12 98 LEU A N 1
ATOM 787 C CA . LEU A 1 98 ? 52.718 -9.535 -5.312 1.00 93.12 98 LEU A CA 1
ATOM 788 C C . LEU A 1 98 ? 53.849 -8.871 -4.519 1.00 93.12 98 LEU A C 1
ATOM 790 O O . LEU A 1 98 ? 54.638 -9.571 -3.886 1.00 93.12 98 LEU A O 1
ATOM 794 N N . ALA A 1 99 ? 53.909 -7.537 -4.504 1.00 94.31 99 ALA A N 1
ATOM 795 C CA . ALA A 1 99 ? 54.894 -6.802 -3.714 1.00 94.31 99 ALA A CA 1
ATOM 796 C C . ALA A 1 99 ? 54.719 -7.056 -2.208 1.00 94.31 99 ALA A C 1
ATOM 798 O O . ALA A 1 99 ? 55.704 -7.254 -1.498 1.00 94.31 99 ALA A O 1
ATOM 799 N N . PHE A 1 100 ? 53.473 -7.112 -1.727 1.00 94.31 100 PHE A N 1
ATOM 800 C CA . PHE A 1 100 ? 53.171 -7.389 -0.324 1.00 94.31 100 PHE A CA 1
ATOM 801 C C . PHE A 1 100 ? 53.580 -8.811 0.081 1.00 94.31 100 PHE A C 1
ATOM 803 O O . PHE A 1 100 ? 54.208 -8.995 1.122 1.00 94.31 100 PHE A O 1
ATOM 810 N N . LEU A 1 101 ? 53.298 -9.814 -0.759 1.00 94.25 101 LEU A N 1
ATOM 811 C CA . LEU A 1 101 ? 53.734 -11.196 -0.528 1.00 94.25 101 LEU A CA 1
ATOM 812 C C . LEU A 1 101 ? 55.260 -11.331 -0.548 1.00 94.25 101 LEU A C 1
ATOM 814 O O . LEU A 1 101 ? 55.820 -12.022 0.303 1.00 94.25 101 LEU A O 1
ATOM 818 N N . ALA A 1 102 ? 55.936 -10.649 -1.476 1.00 94.12 102 ALA A N 1
ATOM 819 C CA . ALA A 1 102 ? 57.394 -10.632 -1.537 1.00 94.12 102 ALA A CA 1
ATOM 820 C C . ALA A 1 102 ? 58.002 -10.003 -0.272 1.00 94.12 102 ALA A C 1
ATOM 822 O O . ALA A 1 102 ? 58.886 -10.598 0.343 1.00 94.12 102 ALA A O 1
ATOM 823 N N . ALA A 1 103 ? 57.491 -8.848 0.163 1.00 93.25 103 ALA A N 1
ATOM 824 C CA . ALA A 1 103 ? 57.928 -8.193 1.394 1.00 93.25 103 ALA A CA 1
ATOM 825 C C . ALA A 1 103 ? 57.670 -9.068 2.632 1.00 93.25 103 ALA A C 1
ATOM 827 O O . ALA A 1 103 ? 58.557 -9.228 3.468 1.00 93.25 103 ALA A O 1
ATOM 828 N N . PHE A 1 104 ? 56.492 -9.693 2.720 1.00 92.75 104 PHE A N 1
ATOM 829 C CA . PHE A 1 104 ? 56.150 -10.605 3.810 1.00 92.75 104 PHE A CA 1
ATOM 830 C C . PHE A 1 104 ? 57.115 -11.793 3.881 1.00 92.75 104 PHE A C 1
ATOM 832 O O . PHE A 1 104 ? 57.589 -12.133 4.965 1.00 92.75 104 PHE A O 1
ATOM 839 N N . PHE A 1 105 ? 57.466 -12.396 2.742 1.00 91.31 105 PHE A N 1
ATOM 840 C CA . PHE A 1 105 ? 58.461 -13.467 2.702 1.00 91.31 105 PHE A CA 1
ATOM 841 C C . PHE A 1 105 ? 59.849 -12.977 3.136 1.00 91.31 105 PHE A C 1
ATOM 843 O O . PHE A 1 105 ? 60.480 -13.624 3.965 1.00 91.31 105 PHE A O 1
ATOM 850 N N . ILE A 1 106 ? 60.312 -11.821 2.648 1.00 88.81 106 ILE A N 1
ATOM 851 C CA . ILE A 1 106 ? 61.627 -11.264 3.015 1.00 88.81 106 ILE A CA 1
ATOM 852 C C . ILE A 1 106 ? 61.727 -11.007 4.528 1.00 88.81 106 ILE A C 1
ATOM 854 O O . ILE A 1 106 ? 62.746 -11.341 5.137 1.00 88.81 106 ILE A O 1
ATOM 858 N N . LEU A 1 107 ? 60.673 -10.468 5.148 1.00 86.19 107 LEU A N 1
ATOM 859 C CA . LEU A 1 107 ? 60.638 -10.224 6.593 1.00 86.19 107 LEU A CA 1
ATOM 860 C C . LEU A 1 107 ? 60.626 -11.539 7.391 1.00 86.19 107 LEU A C 1
ATOM 862 O O . LEU A 1 107 ? 61.478 -11.724 8.255 1.00 86.19 107 LEU A O 1
ATOM 866 N N . ASN A 1 108 ? 59.779 -12.508 7.021 1.00 80.56 108 ASN A N 1
ATOM 867 C CA . ASN A 1 108 ? 59.735 -13.816 7.695 1.00 80.56 108 ASN A CA 1
ATOM 868 C C . ASN A 1 108 ? 61.029 -14.638 7.531 1.00 80.56 108 ASN A C 1
ATOM 870 O O . ASN A 1 108 ? 61.361 -15.457 8.391 1.00 80.56 108 ASN A O 1
ATOM 874 N N . LEU A 1 109 ? 61.772 -14.457 6.432 1.00 74.62 109 LEU A N 1
ATOM 875 C CA . LEU A 1 109 ? 63.100 -15.060 6.273 1.00 74.62 109 LEU A CA 1
ATOM 876 C C . LEU A 1 109 ? 64.179 -14.326 7.086 1.00 74.62 109 LEU A C 1
ATOM 878 O O . LEU A 1 109 ? 65.145 -14.963 7.511 1.00 74.62 109 LEU A O 1
ATOM 882 N N . SER A 1 110 ? 64.017 -13.025 7.331 1.00 68.62 110 SER A N 1
ATOM 883 C CA . SER A 1 110 ? 64.963 -12.219 8.116 1.00 68.62 110 SER A CA 1
ATOM 884 C C . SER A 1 110 ? 64.868 -12.499 9.618 1.00 68.62 110 SER A C 1
ATOM 886 O O . SER A 1 110 ? 65.901 -12.545 10.289 1.00 68.62 110 SER A O 1
ATOM 888 N N . ASP A 1 111 ? 63.674 -12.814 10.130 1.00 61.69 111 ASP A N 1
ATOM 889 C CA . ASP A 1 111 ? 63.482 -13.202 11.537 1.00 61.69 111 ASP A CA 1
ATOM 890 C C . ASP A 1 111 ? 64.232 -14.494 11.907 1.00 61.69 111 ASP A C 1
ATOM 892 O O . ASP A 1 111 ? 64.642 -14.683 13.052 1.00 61.69 111 ASP A O 1
ATOM 896 N N . LYS A 1 112 ? 64.524 -15.366 10.931 1.00 55.84 112 LYS A N 1
ATOM 897 C CA . LYS A 1 112 ? 65.340 -16.570 11.168 1.00 55.84 112 LYS A CA 1
ATOM 898 C C . LYS A 1 112 ? 66.843 -16.295 11.259 1.00 55.84 112 LYS A C 1
ATOM 900 O O . LYS A 1 112 ? 67.594 -17.219 11.572 1.00 55.84 112 LYS A O 1
ATOM 905 N N . LYS A 1 113 ? 67.307 -15.065 11.000 1.00 50.59 113 LYS A N 1
ATOM 906 C CA . LYS A 1 113 ? 68.743 -14.733 10.946 1.00 50.59 113 LYS A CA 1
ATOM 907 C C . LYS A 1 113 ? 69.208 -13.657 11.934 1.00 50.59 113 LYS A C 1
ATOM 909 O O . LYS A 1 113 ? 70.365 -13.255 11.856 1.00 50.59 113 LYS A O 1
ATOM 914 N N . LEU A 1 114 ? 68.363 -13.233 12.878 1.00 52.19 114 LEU A N 1
ATOM 915 C CA . LEU A 1 114 ? 68.678 -12.175 13.855 1.00 52.19 114 LEU A CA 1
ATOM 916 C C . LEU A 1 114 ? 68.346 -12.556 15.312 1.00 52.19 114 LEU A C 1
ATOM 918 O O . LEU A 1 114 ? 68.018 -11.703 16.125 1.00 52.19 114 LEU A O 1
ATOM 922 N N . SER A 1 115 ? 68.514 -13.832 15.677 1.00 51.66 115 SER A N 1
ATOM 923 C CA . SER A 1 115 ? 68.694 -14.228 17.084 1.00 51.66 115 SER A CA 1
ATOM 924 C C . SER A 1 115 ? 70.175 -14.472 17.383 1.00 51.66 115 SER A C 1
ATOM 926 O O . SER A 1 115 ? 70.567 -15.569 17.772 1.00 51.66 115 SER A O 1
ATOM 928 N N . ASN A 1 116 ? 71.021 -13.463 17.169 1.00 51.72 116 ASN A N 1
ATOM 929 C CA . ASN A 1 116 ? 72.295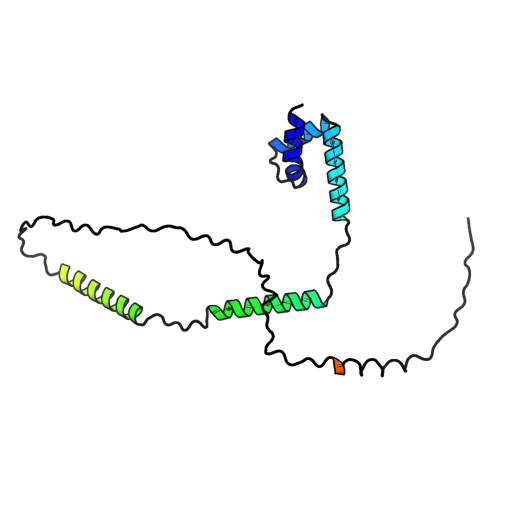 -13.378 17.875 1.00 51.72 116 ASN A CA 1
ATOM 930 C C . ASN A 1 116 ? 72.751 -11.917 17.983 1.00 51.72 116 ASN A C 1
ATOM 932 O O . ASN A 1 116 ? 72.837 -11.217 16.978 1.00 51.72 116 ASN A O 1
ATOM 936 N N . ASN A 1 117 ? 73.100 -11.538 19.209 1.00 47.69 117 ASN A N 1
ATOM 937 C CA . ASN A 1 117 ? 73.624 -10.263 19.693 1.00 47.69 117 ASN A CA 1
ATOM 938 C C . ASN A 1 117 ? 72.650 -9.099 19.900 1.00 47.69 117 ASN A C 1
ATOM 940 O O . ASN A 1 117 ? 72.099 -8.504 18.979 1.00 47.69 117 ASN A O 1
ATOM 944 N N . GLY A 1 118 ? 72.509 -8.770 21.185 1.00 46.97 118 GLY A N 1
ATOM 945 C CA . GLY A 1 118 ? 71.722 -7.667 21.689 1.00 46.97 118 GLY A CA 1
ATOM 946 C C . GLY A 1 118 ? 72.458 -6.334 21.736 1.00 46.97 118 GLY A C 1
ATOM 947 O O . GLY A 1 118 ? 73.667 -6.242 21.549 1.00 46.97 118 GLY A O 1
ATOM 948 N N . ASN A 1 119 ? 71.661 -5.305 22.001 1.00 53.16 119 ASN A N 1
ATOM 949 C CA . ASN A 1 119 ? 71.872 -4.271 23.014 1.00 53.16 119 ASN A CA 1
ATOM 950 C C . ASN A 1 119 ? 70.689 -3.289 22.915 1.00 53.16 119 ASN A C 1
ATOM 952 O O . ASN A 1 119 ? 70.440 -2.764 21.829 1.00 53.16 119 ASN A O 1
ATOM 956 N N . PRO A 1 120 ? 69.942 -3.021 24.000 1.00 51.56 120 PRO A N 1
ATOM 957 C CA . PRO A 1 120 ? 68.886 -2.018 23.978 1.00 51.56 120 PRO A CA 1
ATOM 958 C C . PRO A 1 120 ? 69.494 -0.626 24.192 1.00 51.56 120 PRO A C 1
ATOM 960 O O . PRO A 1 120 ? 69.900 -0.290 25.305 1.00 51.56 120 PRO A O 1
ATOM 963 N N . LEU A 1 121 ? 69.549 0.196 23.136 1.00 53.75 121 LEU A N 1
ATOM 964 C CA . LEU A 1 121 ? 69.845 1.623 23.270 1.00 53.75 121 LEU A CA 1
ATOM 965 C C . LEU A 1 121 ? 68.563 2.460 23.158 1.00 53.75 121 LEU A C 1
ATOM 967 O O . LEU A 1 121 ? 67.872 2.495 22.146 1.00 53.75 121 LEU A O 1
ATOM 971 N N . ASN A 1 122 ? 68.303 3.105 24.284 1.00 59.62 122 ASN A N 1
ATOM 972 C CA . ASN A 1 122 ? 67.297 4.086 24.643 1.00 59.62 122 ASN A CA 1
ATOM 973 C C . ASN A 1 122 ? 67.192 5.267 23.652 1.00 59.62 122 ASN A C 1
ATOM 975 O O . ASN A 1 122 ? 68.183 5.970 23.454 1.00 59.62 122 ASN A O 1
ATOM 979 N N . VAL A 1 123 ? 66.000 5.539 23.098 1.00 63.41 123 VAL A N 1
ATOM 980 C CA . VAL A 1 123 ? 65.662 6.822 22.443 1.00 63.41 123 VAL A CA 1
ATOM 981 C C . VAL A 1 123 ? 64.183 7.176 22.724 1.00 63.41 123 VAL A C 1
ATOM 983 O O . VAL A 1 123 ? 63.323 6.299 22.612 1.00 63.41 123 VAL A O 1
ATOM 986 N N . PRO A 1 124 ? 63.872 8.429 23.116 1.00 65.06 124 PRO A N 1
ATOM 987 C CA . PRO A 1 124 ? 62.554 8.858 23.605 1.00 65.06 124 PRO A CA 1
ATOM 988 C C . PRO A 1 124 ? 61.468 9.028 22.519 1.00 65.06 124 PRO A C 1
ATOM 990 O O . PRO A 1 124 ? 61.779 9.204 21.339 1.00 65.06 124 PRO A O 1
ATOM 993 N N . PRO A 1 125 ? 60.176 9.044 22.913 1.00 63.97 125 PRO A N 1
ATOM 994 C CA . PRO A 1 125 ? 59.055 9.186 21.990 1.00 63.97 125 PRO A CA 1
ATOM 995 C C . PRO A 1 125 ? 58.894 10.634 21.510 1.00 63.97 125 PRO A C 1
ATOM 997 O O . PRO A 1 125 ? 58.643 11.539 22.303 1.00 63.97 125 PRO A O 1
ATOM 1000 N N . THR A 1 126 ? 58.955 10.849 20.194 1.00 54.16 126 THR A N 1
ATOM 1001 C CA . THR A 1 126 ? 58.479 12.097 19.579 1.00 54.16 126 THR A CA 1
ATOM 1002 C C . THR A 1 126 ? 57.073 11.861 19.038 1.00 54.16 126 THR A C 1
ATOM 1004 O O . THR A 1 126 ? 56.881 11.252 17.987 1.00 54.16 126 THR A O 1
ATOM 1007 N N . PHE A 1 127 ? 56.076 12.316 19.797 1.00 53.78 127 PHE A N 1
ATOM 1008 C CA . PHE A 1 127 ? 54.681 12.374 19.374 1.00 53.78 127 PHE A CA 1
ATOM 1009 C C . PHE A 1 127 ? 54.539 13.341 18.193 1.00 53.78 127 PHE A C 1
ATOM 1011 O O . PHE A 1 127 ? 54.804 14.532 18.331 1.00 53.78 127 PHE A O 1
ATOM 1018 N N . SER A 1 128 ? 54.084 12.839 17.044 1.00 54.88 128 SER A N 1
ATOM 1019 C CA . SER A 1 128 ? 53.606 13.668 15.935 1.00 54.88 128 SER A CA 1
ATOM 1020 C C . SER A 1 128 ? 52.082 13.618 15.909 1.00 54.88 128 SER A C 1
ATOM 1022 O O . SER A 1 128 ? 51.473 12.610 15.553 1.00 54.88 128 SER A O 1
ATOM 1024 N N . SER A 1 129 ? 51.470 14.716 16.334 1.00 54.31 129 SER A N 1
ATOM 1025 C CA . SER A 1 129 ? 50.045 14.996 16.221 1.00 54.31 129 SER A CA 1
ATOM 1026 C C . SER A 1 129 ? 49.687 15.268 14.756 1.00 54.31 129 SER A C 1
ATOM 1028 O O . SER A 1 129 ? 50.041 16.304 14.202 1.00 54.31 129 SER A O 1
ATOM 1030 N N . SER A 1 130 ? 48.943 14.362 14.116 1.00 56.81 130 SER A N 1
ATOM 1031 C CA . SER A 1 130 ? 48.171 14.726 12.923 1.00 56.81 130 SER A CA 1
ATOM 1032 C C . SER A 1 130 ? 46.804 15.220 13.385 1.00 56.81 130 SER A C 1
ATOM 1034 O O . SER A 1 130 ? 45.973 14.474 13.899 1.00 56.81 130 SER A O 1
ATOM 1036 N N . GLN A 1 131 ? 46.614 16.533 13.278 1.00 53.47 131 GLN A N 1
ATOM 1037 C CA . GLN A 1 131 ? 45.336 17.182 13.517 1.00 53.47 131 GLN A CA 1
ATOM 1038 C C . GLN A 1 131 ? 44.345 16.752 12.435 1.00 53.47 131 GLN A C 1
ATOM 1040 O O . GLN A 1 131 ? 44.564 16.938 11.239 1.00 53.47 131 GLN A O 1
ATOM 1045 N N . PHE A 1 132 ? 43.241 16.170 12.886 1.00 43.72 132 PHE A N 1
ATOM 1046 C CA . PHE A 1 132 ? 42.072 15.861 12.086 1.00 43.72 132 PHE A CA 1
ATOM 1047 C C . PHE A 1 132 ? 41.237 17.144 11.966 1.00 43.72 132 PHE A C 1
ATOM 1049 O O . PHE A 1 132 ? 40.499 17.502 12.882 1.00 43.72 132 PHE A O 1
ATOM 1056 N N . SER A 1 133 ? 41.349 17.866 10.852 1.00 45.72 133 SER A N 1
ATOM 1057 C CA . SER A 1 133 ? 40.398 18.935 10.526 1.00 45.72 133 SER A CA 1
ATOM 1058 C C . SER A 1 133 ? 39.142 18.322 9.911 1.00 45.72 133 SER A C 1
ATOM 1060 O O . SER A 1 133 ? 38.982 18.245 8.698 1.00 45.72 133 SER A O 1
ATOM 1062 N N . THR A 1 134 ? 38.230 17.888 10.779 1.00 51.72 134 THR A N 1
ATOM 1063 C CA . THR A 1 134 ? 36.796 17.908 10.478 1.00 51.72 134 THR A CA 1
ATOM 1064 C C . THR A 1 134 ? 36.306 19.318 10.758 1.00 51.72 134 THR A C 1
ATOM 1066 O O . THR A 1 134 ? 36.461 19.779 11.882 1.00 51.72 134 THR A O 1
ATOM 1069 N N . ASN A 1 135 ? 35.783 20.001 9.737 1.00 48.84 135 ASN A N 1
ATOM 1070 C CA . ASN A 1 135 ? 34.659 20.943 9.806 1.00 48.84 135 ASN A CA 1
ATOM 1071 C C . ASN A 1 135 ? 34.596 21.760 8.511 1.00 48.84 135 ASN A C 1
ATOM 1073 O O . ASN A 1 135 ? 35.423 22.640 8.292 1.00 48.84 135 ASN A O 1
ATOM 1077 N N . GLN A 1 136 ? 33.555 21.536 7.711 1.00 51.41 136 GLN A N 1
ATOM 1078 C CA . GLN A 1 136 ? 32.683 22.641 7.317 1.00 51.41 136 GLN A CA 1
ATOM 1079 C C . GLN A 1 136 ? 31.345 22.106 6.809 1.00 51.41 136 GL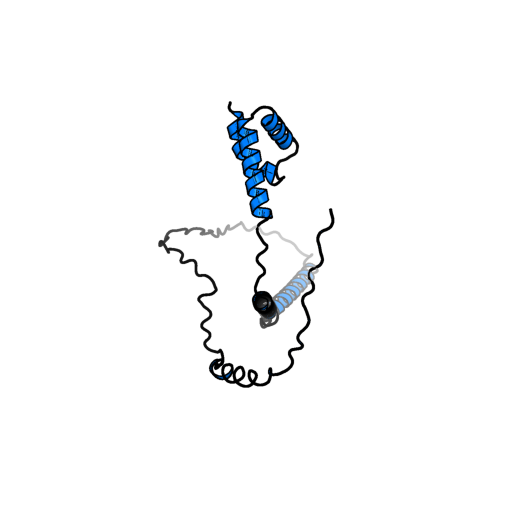N A C 1
ATOM 1081 O O . GLN A 1 136 ? 31.230 21.500 5.747 1.00 51.41 136 GLN A O 1
ATOM 1086 N N . ALA A 1 137 ? 30.332 22.338 7.637 1.00 43.72 137 ALA A N 1
ATOM 1087 C CA . ALA A 1 137 ? 28.931 22.196 7.319 1.00 43.72 137 ALA A CA 1
ATOM 1088 C C . ALA A 1 137 ? 28.325 23.588 7.070 1.00 43.72 137 ALA A C 1
ATOM 1090 O O . ALA A 1 137 ? 28.508 24.481 7.894 1.00 43.72 137 ALA A O 1
ATOM 1091 N N . LYS A 1 138 ? 27.493 23.658 6.014 1.00 47.12 138 LYS A N 1
ATOM 1092 C CA . LYS A 1 138 ? 26.367 24.592 5.759 1.00 47.12 138 LYS A CA 1
ATOM 1093 C C . LYS A 1 138 ? 26.692 26.076 5.467 1.00 47.12 138 LYS A C 1
ATOM 1095 O O . LYS A 1 138 ? 27.763 26.534 5.832 1.00 47.12 138 LYS A O 1
ATOM 1100 N N . PRO A 1 139 ? 25.741 26.881 4.925 1.00 46.06 139 PRO A N 1
ATOM 1101 C CA . PRO A 1 139 ? 24.431 26.567 4.327 1.00 46.06 139 PRO A CA 1
ATOM 1102 C C . PRO A 1 139 ? 24.177 27.263 2.966 1.00 46.06 139 PRO A C 1
ATOM 1104 O O . PRO A 1 139 ? 24.635 28.366 2.703 1.00 46.06 139 PRO A O 1
ATOM 1107 N N . GLY A 1 140 ? 23.349 26.656 2.116 1.00 39.03 140 GLY A N 1
ATOM 1108 C CA . GLY A 1 140 ? 22.912 27.273 0.859 1.00 39.03 140 GLY A CA 1
ATOM 1109 C C . GLY A 1 140 ? 21.646 26.626 0.320 1.00 39.03 140 GLY A C 1
ATOM 1110 O O . GLY A 1 140 ? 21.628 26.125 -0.796 1.00 39.03 140 GLY A O 1
ATOM 1111 N N . SER A 1 141 ? 20.602 26.565 1.150 1.00 44.62 141 SER A N 1
ATOM 1112 C CA . SER A 1 141 ? 19.282 26.069 0.756 1.00 44.62 141 SER A CA 1
ATOM 1113 C C . SER A 1 141 ? 18.594 27.101 -0.135 1.00 44.62 141 SER A C 1
ATOM 1115 O O . SER A 1 141 ? 17.798 27.910 0.341 1.00 44.62 141 SER A O 1
ATOM 1117 N N . GLN A 1 142 ? 18.902 27.079 -1.432 1.00 48.69 142 GLN A N 1
ATOM 1118 C CA . GLN A 1 142 ? 18.043 27.712 -2.421 1.00 48.69 142 GLN A CA 1
ATOM 1119 C C . GLN A 1 142 ? 16.826 26.823 -2.657 1.00 48.69 142 GLN A C 1
ATOM 1121 O O . GLN A 1 142 ? 16.917 25.651 -3.027 1.00 48.69 142 GLN A O 1
ATOM 1126 N N . ASN A 1 143 ? 15.688 27.437 -2.363 1.00 52.88 143 ASN A N 1
ATOM 1127 C CA . ASN A 1 143 ? 14.330 26.942 -2.435 1.00 52.88 143 ASN A CA 1
ATOM 1128 C C . ASN A 1 143 ? 14.012 26.490 -3.870 1.00 52.88 143 ASN A C 1
ATOM 1130 O O . ASN A 1 143 ? 13.463 27.235 -4.679 1.00 52.88 143 ASN A O 1
ATOM 1134 N N . THR A 1 144 ? 14.428 25.271 -4.210 1.00 55.25 144 THR A N 1
ATOM 1135 C CA . THR A 1 144 ? 14.090 24.649 -5.484 1.00 55.25 144 THR A CA 1
ATOM 1136 C C . THR A 1 144 ? 12.740 23.994 -5.283 1.00 55.25 144 THR A C 1
ATOM 1138 O O . THR A 1 144 ? 12.637 22.924 -4.685 1.00 55.25 144 THR A O 1
ATOM 1141 N N . ARG A 1 145 ? 11.696 24.680 -5.748 1.00 48.59 145 ARG A N 1
ATOM 1142 C CA . ARG A 1 145 ? 10.360 24.125 -5.959 1.00 48.59 145 ARG A CA 1
ATOM 1143 C C . ARG A 1 145 ? 10.554 22.816 -6.725 1.00 48.59 145 ARG A C 1
ATOM 1145 O O . ARG A 1 145 ? 10.881 22.845 -7.909 1.00 48.59 145 ARG A O 1
ATOM 1152 N N . GLN A 1 146 ? 10.468 21.688 -6.022 1.00 48.94 146 GLN A N 1
ATOM 1153 C CA . GLN A 1 146 ? 10.633 20.366 -6.609 1.00 48.94 146 GLN A CA 1
ATOM 1154 C C . GLN A 1 146 ? 9.493 20.176 -7.608 1.00 48.94 146 GLN A C 1
ATOM 1156 O O . GLN A 1 146 ? 8.382 19.798 -7.248 1.00 48.94 146 GLN A O 1
ATOM 1161 N N . GLN A 1 147 ? 9.756 20.490 -8.877 1.00 52.53 147 GLN A N 1
ATOM 1162 C CA . GLN A 1 147 ? 9.001 19.900 -9.965 1.00 52.53 147 GLN A CA 1
ATOM 1163 C C . GLN A 1 147 ? 9.185 18.396 -9.813 1.00 52.53 147 GLN A C 1
ATOM 1165 O O . GLN A 1 147 ? 10.303 17.887 -9.923 1.00 52.53 147 GLN A O 1
ATOM 1170 N N . ILE A 1 148 ? 8.091 17.706 -9.499 1.00 54.25 148 ILE A N 1
ATOM 1171 C CA . ILE A 1 148 ? 8.012 16.253 -9.558 1.00 54.25 148 ILE A CA 1
ATOM 1172 C C . ILE A 1 148 ? 8.232 15.905 -11.026 1.00 54.25 148 ILE A C 1
ATOM 1174 O O . ILE A 1 148 ? 7.332 15.978 -11.856 1.00 54.25 148 ILE A O 1
ATOM 1178 N N . ASN A 1 149 ? 9.491 15.649 -11.356 1.00 46.06 149 ASN A N 1
ATOM 1179 C CA . ASN A 1 149 ? 9.925 15.304 -12.690 1.00 46.06 149 ASN A CA 1
ATOM 1180 C C . ASN A 1 149 ? 9.562 13.832 -12.869 1.00 46.06 149 ASN A C 1
ATOM 1182 O O . ASN A 1 149 ? 10.324 12.941 -12.484 1.00 46.06 149 ASN A O 1
ATOM 1186 N N . TYR A 1 150 ? 8.349 13.575 -13.356 1.00 61.34 150 TYR A N 1
ATOM 1187 C CA . TYR A 1 150 ? 7.943 12.222 -13.689 1.00 61.34 150 TYR A CA 1
ATOM 1188 C C . TYR A 1 150 ? 8.909 11.704 -14.766 1.00 61.34 150 TYR A C 1
ATOM 1190 O O . TYR A 1 150 ? 9.093 12.365 -15.790 1.00 61.34 150 TYR A O 1
ATOM 1198 N N . PRO A 1 151 ? 9.519 10.517 -14.598 1.00 57.59 151 PRO A N 1
ATOM 1199 C CA . PRO A 1 151 ? 10.474 9.958 -15.561 1.00 57.59 151 PRO A CA 1
ATOM 1200 C C . PRO A 1 151 ? 9.870 9.657 -16.949 1.00 57.59 151 PRO A C 1
ATOM 1202 O O . PRO A 1 151 ? 10.556 9.126 -17.819 1.00 57.59 151 PRO A O 1
ATOM 1205 N N . MET A 1 152 ? 8.601 10.007 -17.178 1.00 50.34 152 MET A N 1
ATOM 1206 C CA . MET A 1 152 ? 7.931 9.923 -18.472 1.00 50.34 152 MET A CA 1
ATOM 1207 C C . MET A 1 152 ? 8.231 11.120 -19.391 1.00 50.34 152 MET A C 1
ATOM 1209 O O . MET A 1 152 ? 8.225 10.932 -20.604 1.00 50.34 152 MET A O 1
ATOM 1213 N N . ASP A 1 153 ? 8.589 12.298 -18.863 1.00 52.81 153 ASP A N 1
ATOM 1214 C CA . ASP A 1 153 ? 8.732 13.527 -19.675 1.00 52.81 153 ASP A CA 1
ATOM 1215 C C . ASP A 1 153 ? 10.072 13.651 -20.423 1.00 52.81 153 ASP A C 1
ATOM 1217 O O . ASP A 1 153 ? 10.289 14.601 -21.173 1.00 52.81 153 ASP A O 1
ATOM 1221 N N . ARG A 1 154 ? 11.003 12.701 -20.250 1.00 51.72 154 ARG A N 1
ATOM 1222 C CA . ARG A 1 154 ? 12.351 12.780 -20.854 1.00 51.72 154 ARG A CA 1
ATOM 1223 C C . ARG A 1 154 ? 12.671 11.724 -21.905 1.00 51.72 154 ARG A C 1
ATOM 1225 O O . ARG A 1 154 ? 13.830 11.589 -22.294 1.00 51.72 154 ARG A O 1
ATOM 1232 N N . LEU A 1 155 ? 11.674 11.020 -22.432 1.00 53.56 155 LEU A N 1
ATOM 1233 C CA . LEU A 1 155 ? 11.879 10.205 -23.629 1.00 53.56 155 LEU A CA 1
ATOM 1234 C C . LEU A 1 155 ? 11.719 11.076 -24.877 1.00 53.56 155 LEU A C 1
ATOM 1236 O O . LEU A 1 155 ? 10.711 11.026 -25.573 1.00 53.56 155 LEU A O 1
ATOM 1240 N N . ASN A 1 156 ? 12.751 11.871 -25.167 1.00 49.81 156 ASN A N 1
ATOM 1241 C CA . ASN A 1 156 ? 12.908 12.490 -26.475 1.00 49.81 156 ASN A CA 1
ATOM 1242 C C . ASN A 1 156 ? 13.193 11.354 -27.474 1.00 49.81 156 ASN A C 1
ATOM 1244 O O . ASN A 1 156 ? 14.319 10.856 -27.557 1.00 49.81 156 ASN A O 1
ATOM 1248 N N . MET A 1 157 ? 12.158 10.858 -28.159 1.00 52.12 157 MET A N 1
ATOM 1249 C CA . MET A 1 157 ? 12.282 9.800 -29.166 1.00 52.12 157 MET A CA 1
ATOM 1250 C C . MET A 1 157 ? 12.954 10.346 -30.433 1.00 52.12 157 MET A C 1
ATOM 1252 O O . MET A 1 157 ? 12.348 10.428 -31.493 1.00 52.12 157 MET A O 1
ATOM 1256 N N . SER A 1 158 ? 14.239 10.685 -30.347 1.00 49.72 158 SER A N 1
ATOM 1257 C CA . SER A 1 158 ? 15.067 11.128 -31.479 1.00 49.72 158 SER A CA 1
ATOM 1258 C C . SER A 1 158 ? 15.482 9.977 -32.420 1.00 49.72 158 SER A C 1
ATOM 1260 O O . SER A 1 158 ? 16.443 10.105 -33.173 1.00 49.72 158 SER A O 1
ATOM 1262 N N . GLY A 1 159 ? 14.799 8.830 -32.385 1.00 52.84 159 GLY A N 1
ATOM 1263 C CA . GLY A 1 159 ? 15.194 7.651 -33.165 1.00 52.84 159 GLY A CA 1
ATOM 1264 C C . GLY A 1 159 ? 14.080 6.649 -33.456 1.00 52.84 159 GLY A C 1
ATOM 1265 O O . GLY A 1 159 ? 14.373 5.508 -33.800 1.00 52.84 159 GLY A O 1
ATOM 1266 N N . GLY A 1 160 ? 12.812 7.036 -33.300 1.00 45.62 160 GLY A N 1
ATOM 1267 C CA . GLY A 1 160 ? 11.690 6.208 -33.737 1.00 45.62 160 GLY A CA 1
ATOM 1268 C C . GLY A 1 160 ? 11.437 6.427 -35.224 1.00 45.62 160 GLY A C 1
ATOM 1269 O O . GLY A 1 160 ? 11.108 7.537 -35.631 1.00 45.62 160 GLY A O 1
ATOM 1270 N N . THR A 1 161 ? 11.577 5.385 -36.043 1.00 50.44 161 THR A N 1
ATOM 1271 C CA . THR A 1 161 ? 11.039 5.373 -37.410 1.00 50.44 161 THR A CA 1
ATOM 1272 C C . THR A 1 161 ? 9.590 5.855 -37.380 1.00 50.44 161 THR A C 1
ATOM 1274 O O . THR A 1 161 ? 8.787 5.281 -36.644 1.00 50.44 161 THR A O 1
ATOM 1277 N N . SER A 1 162 ? 9.252 6.897 -38.147 1.00 46.59 162 SER A N 1
ATOM 1278 C CA . SER A 1 162 ? 7.881 7.392 -38.260 1.00 46.59 162 SER A CA 1
ATOM 1279 C C . SER A 1 162 ? 6.969 6.241 -38.686 1.00 46.59 162 SER A C 1
ATOM 1281 O O . SER A 1 162 ? 7.005 5.803 -39.839 1.00 46.59 162 SER A O 1
ATOM 1283 N N . ILE A 1 163 ? 6.164 5.726 -37.757 1.00 48.75 163 ILE A N 1
ATOM 1284 C CA . ILE A 1 163 ? 5.080 4.811 -38.098 1.00 48.75 163 ILE A CA 1
ATOM 1285 C C . ILE A 1 163 ? 4.064 5.670 -38.843 1.00 48.75 163 ILE A C 1
ATOM 1287 O O . ILE A 1 163 ? 3.355 6.482 -38.258 1.00 48.75 163 ILE A O 1
ATOM 1291 N N . ASN A 1 164 ? 4.092 5.553 -40.166 1.00 48.78 164 ASN A N 1
ATOM 1292 C CA . ASN A 1 164 ? 3.231 6.285 -41.077 1.00 48.78 164 ASN A CA 1
ATOM 1293 C C . ASN A 1 164 ? 1.812 5.708 -40.929 1.00 48.78 164 ASN A C 1
ATOM 1295 O O . ASN A 1 164 ? 1.447 4.732 -41.587 1.00 48.78 164 ASN A O 1
ATOM 1299 N N . SER A 1 165 ? 1.035 6.266 -39.997 1.00 56.31 165 SER A N 1
ATOM 1300 C CA . SER A 1 165 ? -0.335 5.845 -39.658 1.00 56.31 165 SER A CA 1
ATOM 1301 C C . SER A 1 165 ? -1.321 5.966 -40.828 1.00 56.31 165 SER A C 1
ATOM 1303 O O . SER A 1 165 ? -2.393 5.374 -40.799 1.00 56.31 165 SER A O 1
ATOM 1305 N N . SER A 1 166 ? -0.928 6.633 -41.912 1.00 55.34 166 SER A N 1
ATOM 1306 C CA . SER A 1 166 ? -1.715 6.813 -43.134 1.00 55.34 166 SER A CA 1
ATOM 1307 C C . SER A 1 166 ? -1.892 5.543 -43.986 1.00 55.34 166 SER A C 1
ATOM 1309 O O . SER A 1 166 ? -2.680 5.551 -44.932 1.00 55.34 166 SER A O 1
ATOM 1311 N N . ARG A 1 167 ? -1.204 4.429 -43.678 1.00 48.75 167 ARG A N 1
ATOM 1312 C CA . ARG A 1 167 ? -1.343 3.171 -44.445 1.00 48.75 167 ARG A CA 1
ATOM 1313 C C . ARG A 1 167 ? -2.348 2.173 -43.862 1.00 48.75 167 ARG A C 1
ATOM 1315 O O . ARG A 1 167 ? -2.751 1.266 -44.586 1.00 48.75 167 ARG A O 1
ATOM 1322 N N . LEU A 1 168 ? -2.787 2.341 -42.610 1.00 49.69 168 LEU A N 1
ATOM 1323 C CA . LEU A 1 168 ? -3.759 1.423 -41.998 1.00 49.69 168 LEU A CA 1
ATOM 1324 C C . LEU A 1 168 ? -5.219 1.741 -42.375 1.00 49.69 168 LEU A C 1
ATOM 1326 O O . LEU A 1 168 ? -6.073 0.866 -42.295 1.00 49.69 168 LEU A O 1
ATOM 1330 N N . GLU A 1 169 ? -5.504 2.951 -42.862 1.00 48.31 169 GLU A N 1
ATOM 1331 C CA . GLU A 1 169 ? -6.872 3.386 -43.195 1.00 48.31 169 GLU A CA 1
ATOM 1332 C C . GLU A 1 169 ? -7.357 2.935 -44.589 1.00 48.31 169 GLU A C 1
ATOM 1334 O O . GLU A 1 169 ? -8.541 3.024 -44.900 1.00 48.31 169 GLU A O 1
ATOM 1339 N N . ARG A 1 170 ? -6.472 2.397 -45.445 1.00 47.91 170 ARG A N 1
ATOM 1340 C CA . ARG A 1 170 ? -6.857 1.893 -46.783 1.00 47.91 170 ARG A CA 1
ATOM 1341 C C . ARG A 1 170 ? -7.200 0.406 -46.846 1.00 47.91 170 ARG A C 1
ATOM 1343 O O . ARG A 1 170 ? -7.628 -0.048 -47.901 1.00 47.91 170 ARG A O 1
ATOM 1350 N N . GLN A 1 171 ? -7.017 -0.362 -45.770 1.00 49.03 171 GLN A N 1
ATOM 1351 C CA . GLN A 1 171 ? -7.327 -1.801 -45.790 1.00 49.03 171 GLN A CA 1
ATOM 1352 C C . GLN A 1 171 ? -8.681 -2.164 -45.168 1.00 49.03 171 GLN A C 1
ATOM 1354 O O . GLN A 1 171 ? -9.184 -3.251 -45.433 1.00 49.03 171 GLN A O 1
ATOM 1359 N N . THR A 1 172 ? -9.325 -1.268 -44.417 1.00 51.34 172 THR A N 1
ATOM 1360 C CA . THR A 1 172 ? -10.648 -1.538 -43.822 1.00 51.34 172 THR A CA 1
ATOM 1361 C C . THR A 1 172 ? -11.820 -1.210 -44.751 1.00 51.34 172 THR A C 1
ATOM 1363 O O . THR A 1 172 ? -12.925 -1.691 -44.525 1.00 51.34 172 THR A O 1
ATOM 1366 N N . SER A 1 173 ? -11.595 -0.464 -45.837 1.00 53.22 173 SER A N 1
ATOM 1367 C CA . SER A 1 173 ? -12.639 -0.089 -46.803 1.00 53.22 173 SER A CA 1
ATOM 1368 C C . SER A 1 173 ? -12.855 -1.098 -47.941 1.00 53.22 173 SER A C 1
ATOM 1370 O O . SER A 1 173 ? -13.834 -0.973 -48.668 1.00 53.22 173 SER A O 1
ATOM 1372 N N . ALA A 1 174 ? -12.011 -2.1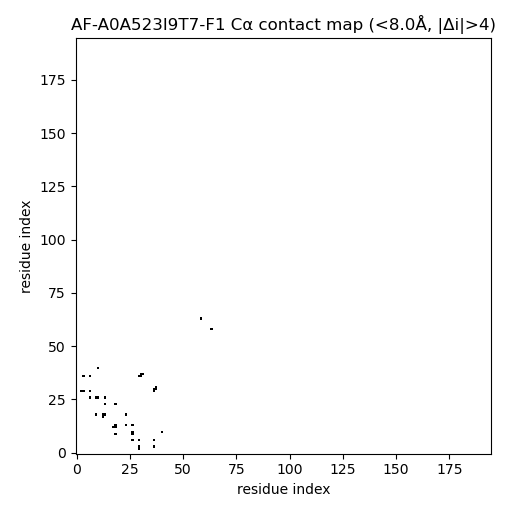30 -48.079 1.00 50.88 174 ALA A N 1
ATOM 1373 C CA . ALA A 1 174 ? -12.143 -3.147 -49.134 1.00 50.88 174 ALA A CA 1
ATOM 1374 C C . ALA A 1 174 ? -12.821 -4.462 -48.685 1.00 50.88 174 ALA A C 1
ATOM 1376 O O . ALA A 1 174 ? -13.017 -5.354 -49.504 1.00 50.88 174 ALA A O 1
ATOM 1377 N N . LEU A 1 175 ? -13.189 -4.601 -47.404 1.00 51.69 175 LEU A N 1
ATOM 1378 C CA . LEU A 1 175 ? -13.798 -5.828 -46.856 1.00 51.69 175 LEU A CA 1
ATOM 1379 C C . LEU A 1 175 ? -15.285 -5.692 -46.487 1.00 51.69 175 LEU A C 1
ATOM 1381 O O . LEU A 1 175 ? -15.894 -6.666 -46.049 1.00 51.69 175 LEU A O 1
ATOM 1385 N N . ALA A 1 176 ? -15.894 -4.522 -46.702 1.00 52.09 176 ALA A N 1
ATOM 1386 C CA . ALA A 1 176 ? -17.299 -4.276 -46.369 1.00 52.09 176 ALA A CA 1
ATOM 1387 C C . ALA A 1 176 ? -18.308 -4.779 -47.425 1.00 52.09 176 ALA A C 1
ATOM 1389 O O . ALA A 1 176 ? -19.507 -4.739 -47.169 1.00 52.09 176 ALA A O 1
ATOM 1390 N N . ASP A 1 177 ? -17.857 -5.286 -48.579 1.00 49.94 177 ASP A N 1
ATOM 1391 C CA . ASP A 1 177 ? -18.739 -5.545 -49.733 1.00 49.94 177 ASP A CA 1
ATOM 1392 C C . ASP A 1 177 ? -19.073 -7.033 -49.986 1.00 49.94 177 ASP A C 1
ATOM 1394 O O . ASP A 1 177 ? -19.541 -7.399 -51.061 1.00 49.94 177 ASP A O 1
ATOM 1398 N N . SER A 1 178 ? -18.857 -7.925 -49.007 1.00 51.41 178 SER A N 1
ATOM 1399 C CA . SER A 1 178 ? -19.131 -9.372 -49.174 1.00 51.41 178 SER A CA 1
ATOM 1400 C C . SER A 1 178 ? -20.231 -9.962 -48.283 1.00 51.41 178 SER A C 1
ATOM 1402 O O . SER A 1 178 ? -20.514 -11.154 -48.376 1.00 51.41 178 SER A O 1
ATOM 1404 N N . VAL A 1 179 ? -20.931 -9.157 -47.475 1.00 53.03 179 VAL A N 1
ATOM 1405 C CA . VAL A 1 179 ? -22.026 -9.656 -46.620 1.00 53.03 179 VAL A CA 1
ATOM 1406 C C . VAL A 1 179 ? -23.382 -9.281 -47.219 1.00 53.03 179 VAL A C 1
ATOM 1408 O O . VAL A 1 179 ? -24.073 -8.375 -46.758 1.00 53.03 179 VAL A O 1
ATOM 1411 N N . ARG A 1 180 ? -23.790 -9.996 -48.274 1.00 52.22 180 ARG A N 1
ATOM 1412 C CA . ARG A 1 180 ? -25.181 -9.990 -48.753 1.00 52.22 180 ARG A CA 1
ATOM 1413 C C . ARG A 1 180 ? -25.625 -11.410 -49.099 1.00 52.22 180 ARG A C 1
ATOM 1415 O O . ARG A 1 180 ? -24.978 -12.074 -49.898 1.00 52.22 180 ARG A O 1
ATOM 1422 N N . LYS A 1 181 ? -26.793 -11.786 -48.556 1.00 52.53 181 LYS A N 1
ATOM 1423 C CA . LYS A 1 181 ? -27.449 -13.116 -48.519 1.00 52.53 181 LYS A CA 1
ATOM 1424 C C . LYS A 1 181 ? -26.862 -13.992 -47.407 1.00 52.53 181 LYS A C 1
ATOM 1426 O O . LYS A 1 181 ? -25.679 -14.273 -47.408 1.00 52.53 181 LYS A O 1
ATOM 1431 N N . ILE A 1 182 ? -27.624 -14.445 -46.414 1.00 48.16 182 ILE A N 1
ATOM 1432 C CA . ILE A 1 182 ? -28.886 -15.190 -46.514 1.00 48.16 182 ILE A CA 1
ATOM 1433 C C . ILE A 1 182 ? -29.747 -14.869 -45.275 1.00 48.16 182 ILE A C 1
ATOM 1435 O O . ILE A 1 182 ? -29.284 -15.018 -44.150 1.00 48.16 182 ILE A O 1
ATOM 1439 N N . VAL A 1 183 ? -30.998 -14.454 -45.488 1.00 56.06 183 VAL A N 1
ATOM 1440 C CA . VAL A 1 183 ? -32.052 -14.408 -44.460 1.00 56.06 183 VAL A CA 1
ATOM 1441 C C . VAL A 1 183 ? -32.947 -15.626 -44.683 1.00 56.06 183 VAL A C 1
ATOM 1443 O O . VAL A 1 183 ? -33.506 -15.739 -45.774 1.00 56.06 183 VAL A O 1
ATOM 1446 N N . PRO A 1 184 ? -33.125 -16.515 -43.695 1.00 57.62 184 PRO A N 1
ATOM 1447 C CA . PRO A 1 184 ? -34.312 -17.344 -43.607 1.00 57.62 184 PRO A CA 1
ATOM 1448 C C . PRO A 1 184 ? -35.271 -16.768 -42.559 1.00 57.62 184 PRO A C 1
ATOM 1450 O O . PRO A 1 184 ? -34.954 -16.674 -41.374 1.00 57.62 184 PRO A O 1
ATOM 1453 N N . GLU A 1 185 ? -36.460 -16.391 -43.030 1.00 54.78 185 GLU A N 1
ATOM 1454 C CA . GLU A 1 185 ? -37.659 -16.182 -42.221 1.00 54.78 185 GLU A CA 1
ATOM 1455 C C . GLU A 1 185 ? -37.956 -17.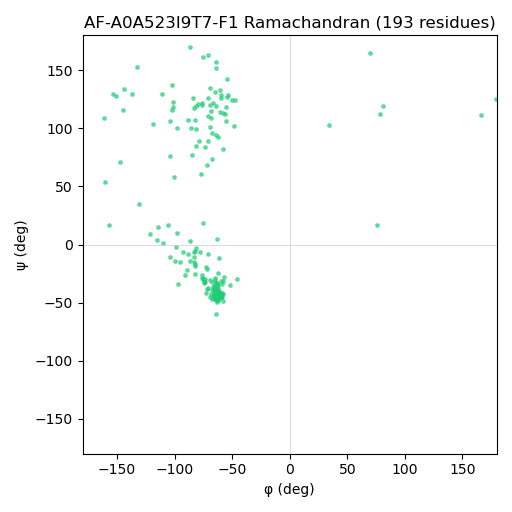423 -41.370 1.00 54.78 185 GLU A C 1
ATOM 1457 O O . GLU A 1 185 ? -38.043 -18.540 -41.878 1.00 54.78 185 GLU A O 1
ATOM 1462 N N . GLY A 1 186 ? -38.148 -17.217 -40.067 1.00 53.09 186 GLY A N 1
ATOM 1463 C CA . GLY A 1 186 ? -38.386 -18.289 -39.106 1.00 53.09 186 GLY A CA 1
ATOM 1464 C C . GLY A 1 186 ? -39.300 -17.865 -37.961 1.00 53.09 186 GLY A C 1
ATOM 1465 O O . GLY A 1 186 ? -38.846 -17.701 -36.839 1.00 53.09 186 GLY A O 1
ATOM 1466 N N . ARG A 1 187 ? -40.585 -17.675 -38.289 1.00 50.97 187 ARG A N 1
ATOM 1467 C CA . ARG A 1 187 ? -41.794 -17.992 -37.499 1.00 50.97 187 ARG A CA 1
ATOM 1468 C C . ARG A 1 187 ? -41.710 -17.847 -35.963 1.00 50.97 187 ARG A C 1
ATOM 1470 O O . ARG A 1 187 ? -41.288 -18.755 -35.256 1.00 50.97 187 ARG A O 1
ATOM 1477 N N . ILE A 1 188 ? -42.290 -16.757 -35.460 1.00 55.44 188 ILE A N 1
ATOM 1478 C CA . ILE A 1 188 ? -42.701 -16.590 -34.058 1.00 55.44 188 ILE A CA 1
ATOM 1479 C C . ILE A 1 188 ? -43.914 -17.498 -33.790 1.00 55.44 188 ILE A C 1
ATOM 1481 O O . ILE A 1 188 ? -44.918 -17.406 -34.496 1.00 55.44 188 ILE A O 1
ATOM 1485 N N . GLN A 1 189 ? -43.833 -18.353 -32.768 1.00 65.50 189 GLN A N 1
ATOM 1486 C CA . GLN A 1 189 ? -44.998 -18.950 -32.105 1.00 65.50 189 GLN A CA 1
ATOM 1487 C C . GLN A 1 189 ? -45.102 -18.361 -30.690 1.00 65.50 189 GLN A C 1
ATOM 1489 O O . GLN A 1 189 ? -44.098 -18.374 -29.976 1.00 65.50 189 GLN A O 1
ATOM 1494 N N . PRO A 1 190 ? -46.271 -17.858 -30.256 1.00 65.31 190 PRO A N 1
ATOM 1495 C CA . PRO A 1 190 ? -46.507 -17.546 -28.853 1.00 65.31 190 PRO A CA 1
ATOM 1496 C C . PRO A 1 190 ? -46.838 -18.838 -28.091 1.00 65.31 190 PRO A C 1
ATOM 1498 O O . PRO A 1 190 ? -47.805 -19.524 -28.418 1.00 65.31 190 PRO A O 1
ATOM 1501 N N . VAL A 1 191 ? -46.039 -19.172 -27.075 1.00 62.81 191 VAL A N 1
ATOM 1502 C CA . VAL A 1 191 ? -46.398 -20.206 -26.095 1.00 62.81 191 VAL A CA 1
ATOM 1503 C C . VAL A 1 191 ? -47.281 -19.562 -25.035 1.00 62.81 191 VAL A C 1
ATOM 1505 O O . VAL A 1 191 ? -46.952 -18.511 -24.485 1.00 62.81 191 VAL A O 1
ATOM 1508 N N . GLY A 1 192 ? -48.437 -20.187 -24.845 1.00 55.97 192 GLY A N 1
ATOM 1509 C CA . GLY A 1 192 ? -49.513 -19.747 -23.984 1.00 55.97 192 GLY A CA 1
ATOM 1510 C C . GLY A 1 192 ? -49.217 -19.849 -22.492 1.00 55.97 192 GLY A C 1
ATOM 1511 O O . GLY A 1 192 ? -48.311 -20.536 -22.029 1.00 55.97 192 GLY A O 1
ATOM 1512 N N . VAL A 1 193 ? -50.063 -19.109 -21.790 1.00 59.50 193 VAL A N 1
ATOM 1513 C CA . VAL A 1 193 ? -50.332 -19.093 -20.356 1.00 59.50 193 VAL A CA 1
ATOM 1514 C C . VAL A 1 193 ? -50.844 -20.458 -19.904 1.00 59.50 193 VAL A C 1
ATOM 1516 O O . VAL A 1 193 ? -51.803 -20.937 -20.499 1.00 59.50 193 VAL A O 1
ATOM 1519 N N . GLU A 1 194 ? -50.305 -21.003 -18.812 1.00 58.03 194 GLU A N 1
ATOM 1520 C CA . GLU A 1 194 ? -51.039 -21.908 -17.919 1.00 58.03 194 GLU A CA 1
ATOM 1521 C C . GLU A 1 194 ? -50.602 -21.691 -16.454 1.00 58.03 194 GLU A C 1
ATOM 1523 O O . GLU A 1 194 ? -49.440 -21.899 -16.116 1.00 58.03 194 GLU A O 1
ATOM 1528 N N . PHE A 1 195 ? -51.593 -21.238 -15.669 1.00 55.06 195 PHE A N 1
ATOM 1529 C CA . PHE A 1 195 ? -51.836 -21.284 -14.213 1.00 55.06 195 PHE A CA 1
ATOM 1530 C C . PHE A 1 195 ? -50.797 -20.759 -13.208 1.00 55.06 195 PHE A C 1
ATOM 1532 O O . PHE A 1 195 ? -49.772 -21.424 -12.953 1.00 55.06 195 PHE A O 1
#

Radius of gyration: 40.39 Å; Cα contacts (8 Å, |Δi|>4): 21; chains: 1; bounding box: 126×50×78 Å

pLDDT: mean 72.08, std 19.6, range [39.03, 96.88]

Mean predicted aligned error: 21.33 Å

Foldseek 3Di:
DVVVVVLVVCVVCLVVVVDDPVVVVVNVVCCVVPVVSVVVSVVVVVVVVVVVPPDDDDDDPVVVVVVVVVVVVVVVVVVCVPVPPPPPPPVVVVVVVVVVVVVVVVVVVVVVPPPDDDDDDDDDDDDDDDDDDDDDDDDDPDPDPDPPPDPVVPPPVPDDDPPPPVVVVVPVVPPPPPPDDDDDDDDDDDDDDDD

Secondary structure (DSSP, 8-state):
--HHHHHHHHHHHHHTT-S-HHHHHHHHHHHHH-HHHHHHHHHHHHHHHHHHTS---PPPHHHHHHHHHHHHHHHHHHHHHHHSS-----HHHHHHHHHHHHHHHHHHHHGGG--S----------------------------------TTTT---TT-----GGGSTTSSSSSTT-----PPP----PPPP--

Sequence (195 aa):
MPECKSFQETIFDYIDGLLPTGARKDVVKHLEECPDCSEIYENVMQVRWQLRNLNSIKVSPDFETVLRTRISMERSLSRRGFLNRPIKIPVYAATGALAFLAAFFILNLSDKKLSNNGNPLNVPPTFSSSQFSTNQAKPGSQNTRQQINYPMDRLNMSGGTSINSSRLERQTSALADSVRKIVPEGRIQPVGVEF

Solvent-accessible surface area (backbone atoms only — not comparable to full-atom values): 13237 Å² total; per-residue (Å²): 131,74,61,64,60,58,43,69,72,44,46,63,40,50,76,74,64,70,49,55,76,68,64,46,50,55,51,52,53,46,44,75,74,32,66,71,58,35,52,53,51,50,53,53,50,49,53,51,49,54,62,69,67,50,77,82,79,78,73,59,79,61,53,58,54,54,50,51,51,50,55,51,51,53,56,53,52,62,58,48,64,69,74,69,49,78,84,72,70,55,67,66,57,61,52,48,51,52,52,51,53,51,51,53,51,54,52,65,58,47,66,76,73,66,89,72,85,87,80,94,80,88,79,83,89,80,87,79,84,80,81,78,85,83,83,87,80,86,86,81,87,72,87,68,79,77,71,82,75,59,86,76,84,72,72,76,74,89,78,66,78,81,78,68,70,82,65,66,71,69,64,69,75,76,68,76,85,74,88,75,88,86,86,80,91,78,81,92,77,86,82,78,90,82,135